Protein AF-A0A357EX73-F1 (afdb_monomer_lite)

Radius of gyration: 19.71 Å; chains: 1; bounding box: 52×48×52 Å

Secondary structure (DSSP, 8-state):
----EEEEEEEEESSSSEEEEEEPTTTSSS-TTS--TT-EEEEE-SSEEEEEEEEEEEEE-TTTTT-S---SPPP---S--TT-----EEEEEEEEEEEEETTS-EE-S--SSPPPTT-EEEEPPHHHHHHHH--TTS----TTHHHHHHHSGGGHHHHHHHHHHHHHTTS-HHHHHHHHHHHHHHHHHHHHTT---

Foldseek 3Di:
DDDWDFFWFWAAAPDLFKTKTWGDPVSCPPDVPPDQALFWKWQDDPFKIWIKHFHDKDWDQPVPVPPDPDPDDDDDDDDPDPPPPRDTTIMTIIGTQWMQGRVGDTDRDRDPDGDDGGTTITTDDLVRLQSNQDDDPAEGDRVCLVVLLVPSDVSSLVSLVSSLVSVCVPGDPVNVVVSVVVNVVSVVVVVVVPDDD

Sequence (197 aa):
MWRFMTIARIIASNSHIDYVARAEENGATSDAGDQTFGQFVAMVFPEEKIVGIIYDSRLINPEFAGFGPRLGPRPSLEPFSQNSKGEKGILLGIILLGTVFHGGTIEHSIPGRIIPAGQSVEKMTADDVAAFHSLPGGKAKMHYLSSLMLYAGGLGVPLVKAVIAQLDEHCAEEDRQMFKLLERSLEWKHTFSQVPL

Structure (mmCIF, N/CA/C/O backbone):
data_AF-A0A357EX73-F1
#
_entry.id   AF-A0A357EX73-F1
#
loop_
_atom_site.group_PDB
_atom_site.id
_atom_site.type_symbol
_atom_site.label_atom_id
_atom_site.label_alt_id
_atom_site.label_comp_id
_atom_site.label_asym_id
_atom_site.label_entity_id
_atom_site.label_seq_id
_atom_site.pdbx_PDB_ins_code
_atom_site.Cartn_x
_atom_site.Cartn_y
_atom_site.Cartn_z
_atom_site.occupancy
_atom_site.B_iso_or_equiv
_atom_site.auth_seq_id
_atom_site.auth_comp_id
_atom_site.auth_asym_id
_atom_site.auth_atom_id
_atom_site.pdbx_PDB_model_num
ATOM 1 N N . MET A 1 1 ? -16.211 -13.535 -0.671 1.00 45.62 1 MET A N 1
ATOM 2 C CA . MET A 1 1 ? -15.057 -14.014 -1.461 1.00 45.62 1 MET A CA 1
ATOM 3 C C . MET A 1 1 ? -14.533 -12.813 -2.230 1.00 45.62 1 MET A C 1
ATOM 5 O O . MET A 1 1 ? -15.252 -12.337 -3.098 1.00 45.62 1 MET A O 1
ATOM 9 N N . TRP A 1 2 ? -13.397 -12.238 -1.824 1.00 48.06 2 TRP A N 1
ATOM 10 C CA . TRP A 1 2 ? -12.846 -11.037 -2.471 1.00 48.06 2 TRP A CA 1
ATOM 11 C C . TRP A 1 2 ? -12.407 -11.383 -3.893 1.00 48.06 2 TRP A C 1
ATOM 13 O O . TRP A 1 2 ? -11.845 -12.455 -4.125 1.00 48.06 2 TRP A O 1
ATOM 23 N N . ARG A 1 3 ? -12.726 -10.513 -4.851 1.00 49.19 3 ARG A N 1
ATOM 24 C CA . ARG A 1 3 ? -12.395 -10.716 -6.259 1.00 49.19 3 ARG A CA 1
ATOM 25 C C . ARG A 1 3 ? -11.203 -9.829 -6.576 1.00 49.19 3 ARG A C 1
ATOM 27 O O . ARG A 1 3 ? -11.358 -8.646 -6.844 1.00 49.19 3 ARG A O 1
ATOM 34 N N . PHE A 1 4 ? -10.018 -10.408 -6.483 1.00 65.06 4 PHE A N 1
ATOM 35 C CA . PHE A 1 4 ? -8.781 -9.686 -6.711 1.00 65.06 4 PHE A CA 1
ATOM 36 C C . PHE A 1 4 ? -8.446 -9.618 -8.197 1.00 65.06 4 PHE A C 1
ATOM 38 O O . PHE A 1 4 ? -8.535 -10.617 -8.914 1.00 65.06 4 PHE A O 1
ATOM 45 N N . MET A 1 5 ? -8.043 -8.434 -8.651 1.00 83.12 5 MET A N 1
ATOM 46 C CA . MET A 1 5 ? -7.448 -8.240 -9.968 1.00 83.12 5 MET A CA 1
ATOM 47 C C . MET A 1 5 ? -5.949 -8.022 -9.779 1.00 83.12 5 MET A C 1
ATOM 49 O O . MET A 1 5 ? -5.540 -7.059 -9.128 1.00 83.12 5 MET A O 1
ATOM 53 N N . THR A 1 6 ? -5.127 -8.929 -10.310 1.00 89.50 6 THR A N 1
ATOM 54 C CA . THR A 1 6 ? -3.670 -8.757 -10.318 1.00 89.50 6 THR A CA 1
ATOM 55 C C . THR A 1 6 ? -3.305 -7.616 -11.259 1.00 89.50 6 THR A C 1
ATOM 57 O O . THR A 1 6 ? -3.698 -7.629 -12.424 1.00 89.50 6 THR A O 1
ATOM 60 N N . ILE A 1 7 ? -2.553 -6.642 -10.753 1.00 89.69 7 ILE A N 1
ATOM 61 C CA . ILE A 1 7 ? -2.151 -5.447 -11.510 1.00 89.69 7 ILE A CA 1
ATOM 62 C C . ILE A 1 7 ? -0.640 -5.356 -11.721 1.00 89.69 7 ILE A C 1
ATOM 64 O O . ILE A 1 7 ? -0.188 -4.619 -12.595 1.00 89.69 7 ILE A O 1
ATOM 68 N N . ALA A 1 8 ? 0.152 -6.078 -10.923 1.00 91.88 8 ALA A N 1
ATOM 69 C CA . ALA A 1 8 ? 1.606 -6.032 -10.985 1.00 91.88 8 ALA A CA 1
ATOM 70 C C . ALA A 1 8 ? 2.257 -7.273 -10.355 1.00 91.88 8 ALA A C 1
ATOM 72 O O . ALA A 1 8 ? 1.603 -8.067 -9.673 1.00 91.88 8 ALA A O 1
ATOM 73 N N . ARG A 1 9 ? 3.575 -7.403 -10.538 1.00 94.12 9 ARG A N 1
ATOM 74 C CA . ARG A 1 9 ? 4.421 -8.403 -9.867 1.00 94.12 9 ARG A CA 1
ATOM 75 C C . ARG A 1 9 ? 5.631 -7.765 -9.216 1.00 94.12 9 ARG A C 1
ATOM 77 O O . ARG A 1 9 ? 6.261 -6.897 -9.813 1.00 94.12 9 ARG A O 1
ATOM 84 N N . ILE A 1 10 ? 5.989 -8.230 -8.025 1.00 96.31 10 ILE A N 1
ATOM 85 C CA . ILE A 1 10 ? 7.194 -7.781 -7.319 1.00 96.31 10 ILE A CA 1
ATOM 86 C C . ILE A 1 10 ? 8.440 -8.190 -8.107 1.00 96.31 10 ILE A C 1
ATOM 88 O O . ILE A 1 10 ? 8.572 -9.346 -8.503 1.00 96.31 10 ILE A O 1
ATOM 92 N N . ILE A 1 11 ? 9.365 -7.254 -8.317 1.00 95.19 11 ILE A N 1
ATOM 93 C CA . ILE A 1 11 ? 10.631 -7.507 -9.022 1.00 95.19 11 ILE A CA 1
ATOM 94 C C . ILE A 1 11 ? 11.865 -7.179 -8.177 1.00 95.19 11 ILE A C 1
ATOM 96 O O . ILE A 1 11 ? 12.926 -7.745 -8.421 1.00 95.19 11 ILE A O 1
ATOM 100 N N . ALA A 1 12 ? 11.741 -6.276 -7.201 1.00 94.81 12 ALA A N 1
ATOM 101 C CA . ALA A 1 12 ? 12.837 -5.855 -6.333 1.00 94.81 12 ALA A CA 1
ATOM 102 C C . ALA A 1 12 ? 12.312 -5.181 -5.053 1.00 94.81 12 ALA A C 1
ATOM 104 O O . ALA A 1 12 ? 11.113 -4.945 -4.899 1.00 94.81 12 ALA A O 1
ATOM 105 N N . SER A 1 13 ? 13.229 -4.831 -4.153 1.00 95.25 13 SER A N 1
ATOM 106 C CA . SER A 1 13 ? 12.967 -4.032 -2.954 1.00 95.25 13 SER A CA 1
ATOM 107 C C . SER A 1 13 ? 14.091 -3.023 -2.730 1.00 95.25 13 SER A C 1
ATOM 109 O O . SER A 1 13 ? 15.261 -3.389 -2.837 1.00 95.25 13 SER A O 1
ATOM 111 N N . ASN A 1 14 ? 13.749 -1.787 -2.369 1.00 92.94 14 ASN A N 1
ATOM 112 C CA . ASN A 1 14 ? 14.717 -0.784 -1.912 1.00 92.94 14 ASN A CA 1
ATOM 113 C C . ASN A 1 14 ? 14.993 -0.925 -0.405 1.00 92.94 14 ASN A C 1
ATOM 115 O O . ASN A 1 14 ? 16.072 -0.576 0.068 1.00 92.94 14 ASN A O 1
ATOM 119 N N . SER A 1 15 ? 14.014 -1.424 0.359 1.00 93.56 15 SER A N 1
ATOM 120 C CA . SER A 1 15 ? 14.126 -1.708 1.793 1.00 93.56 15 SER A CA 1
ATOM 121 C C . SER A 1 15 ? 13.112 -2.776 2.224 1.00 93.56 15 SER A C 1
ATOM 123 O O . SER A 1 15 ? 12.343 -3.271 1.404 1.00 93.56 15 SER A O 1
ATOM 125 N N . HIS A 1 16 ? 13.060 -3.098 3.521 1.00 94.69 16 HIS A N 1
ATOM 126 C CA . HIS A 1 16 ? 12.096 -4.062 4.076 1.00 94.69 16 HIS A CA 1
ATOM 127 C C . HIS A 1 16 ? 10.624 -3.672 3.870 1.00 94.69 16 HIS A C 1
ATOM 129 O O . HIS A 1 16 ? 9.756 -4.536 3.929 1.00 94.69 16 HIS A O 1
ATOM 135 N N . ILE A 1 17 ? 10.335 -2.391 3.628 1.00 95.00 17 ILE A N 1
ATOM 136 C CA . ILE A 1 17 ? 8.965 -1.879 3.472 1.00 95.00 17 ILE A CA 1
ATOM 137 C C . ILE A 1 17 ? 8.723 -1.140 2.157 1.00 95.00 17 ILE A C 1
ATOM 139 O O . ILE A 1 17 ? 7.589 -0.760 1.903 1.00 95.00 17 ILE A O 1
ATOM 143 N N . ASP A 1 18 ? 9.762 -0.910 1.352 1.00 95.75 18 ASP A N 1
ATOM 144 C CA . ASP A 1 18 ? 9.678 -0.204 0.069 1.00 95.75 18 ASP A CA 1
ATOM 145 C C . ASP A 1 18 ? 10.044 -1.175 -1.052 1.00 95.75 18 ASP A C 1
ATOM 147 O O . ASP A 1 18 ? 11.205 -1.580 -1.193 1.00 95.75 18 ASP A O 1
ATOM 151 N N . TYR A 1 19 ? 9.030 -1.569 -1.816 1.00 97.06 19 TYR A N 1
ATOM 152 C CA . TYR A 1 19 ? 9.111 -2.575 -2.863 1.00 97.06 19 TYR A CA 1
ATOM 153 C C . TYR A 1 19 ? 8.898 -1.970 -4.240 1.00 97.06 19 TYR A C 1
ATOM 155 O O . TYR A 1 19 ? 8.176 -0.991 -4.420 1.00 97.06 19 TYR A O 1
ATOM 163 N N . VAL A 1 20 ? 9.501 -2.616 -5.233 1.00 95.75 20 VAL A N 1
ATOM 164 C CA . VAL A 1 20 ? 9.346 -2.273 -6.640 1.00 95.75 20 VAL A CA 1
ATOM 165 C C . VAL A 1 20 ? 8.595 -3.399 -7.332 1.00 95.75 20 VAL A C 1
ATOM 167 O O . VAL A 1 20 ? 9.038 -4.553 -7.338 1.00 95.75 20 VAL A O 1
ATOM 170 N N . ALA A 1 21 ? 7.470 -3.052 -7.946 1.00 94.19 21 ALA A N 1
ATOM 171 C CA . ALA A 1 21 ? 6.686 -3.957 -8.770 1.00 94.19 21 ALA A CA 1
ATOM 172 C C . ALA A 1 21 ? 6.695 -3.513 -10.234 1.00 94.19 21 ALA A C 1
ATOM 174 O O . ALA A 1 21 ? 6.810 -2.328 -10.534 1.00 94.19 21 ALA A O 1
ATOM 175 N N . ARG A 1 22 ? 6.547 -4.460 -11.156 1.00 91.38 22 ARG A N 1
ATOM 176 C CA . ARG A 1 22 ? 6.302 -4.193 -12.573 1.00 91.38 22 ARG A CA 1
ATOM 177 C C . ARG A 1 22 ? 4.813 -4.346 -12.851 1.00 91.38 22 ARG A C 1
ATOM 179 O O . ARG A 1 22 ? 4.259 -5.402 -12.547 1.00 91.38 22 ARG A O 1
ATOM 186 N N . ALA A 1 23 ? 4.186 -3.313 -13.405 1.00 88.75 23 ALA A N 1
ATOM 187 C CA . ALA A 1 23 ? 2.787 -3.369 -13.816 1.00 88.75 23 ALA A CA 1
ATOM 188 C C . ALA A 1 23 ? 2.583 -4.382 -14.957 1.00 88.75 23 ALA A C 1
ATOM 190 O O . ALA A 1 23 ? 3.445 -4.522 -15.827 1.00 88.75 23 ALA A O 1
ATOM 191 N N . GLU A 1 24 ? 1.446 -5.072 -14.948 1.00 83.38 24 GLU A N 1
ATOM 192 C CA . GLU A 1 24 ? 1.033 -5.991 -16.014 1.00 83.38 24 GLU A CA 1
ATOM 193 C C . GLU A 1 24 ? 0.559 -5.198 -17.249 1.00 83.38 24 GLU A C 1
ATOM 195 O O . GLU A 1 24 ? -0.151 -4.198 -17.122 1.00 83.38 24 GLU A O 1
ATOM 200 N N . GLU A 1 25 ? 0.906 -5.647 -18.461 1.00 67.19 25 GLU A N 1
ATOM 201 C CA . GLU A 1 25 ? 0.604 -4.920 -19.712 1.00 67.19 25 GLU A CA 1
ATOM 202 C C . GLU A 1 25 ? -0.904 -4.745 -19.961 1.00 67.19 25 GLU A C 1
ATOM 204 O O . GLU A 1 25 ? -1.352 -3.703 -20.438 1.00 67.19 25 GLU A O 1
ATOM 209 N N . ASN A 1 26 ? -1.705 -5.736 -19.561 1.00 56.03 26 ASN A N 1
ATOM 210 C CA . ASN A 1 26 ? -3.169 -5.687 -19.634 1.00 56.03 26 ASN A CA 1
ATOM 211 C C . ASN A 1 26 ? -3.815 -4.952 -18.445 1.00 56.03 26 ASN A C 1
ATOM 213 O O . ASN A 1 26 ? -5.004 -4.650 -18.484 1.00 56.03 26 ASN A O 1
ATOM 217 N N . GLY A 1 27 ? -3.049 -4.652 -17.392 1.00 48.34 27 GLY A N 1
ATOM 218 C CA . GLY A 1 27 ? -3.488 -3.781 -16.297 1.00 48.34 27 GLY A CA 1
ATOM 219 C C . GLY A 1 27 ? -3.412 -2.297 -16.665 1.00 48.34 27 GLY A C 1
ATOM 220 O O . GLY A 1 27 ? -4.111 -1.486 -16.072 1.00 48.34 27 GLY A O 1
ATOM 221 N N . ALA A 1 28 ? -2.605 -1.947 -17.673 1.00 42.44 28 ALA A N 1
ATOM 222 C CA . ALA A 1 28 ? -2.447 -0.582 -18.173 1.00 42.44 28 ALA A CA 1
ATOM 223 C C . ALA A 1 28 ? -3.498 -0.173 -19.228 1.00 42.44 28 ALA A C 1
ATOM 225 O O . ALA A 1 28 ? -3.553 0.995 -19.610 1.00 42.44 28 ALA A O 1
ATOM 226 N N . THR A 1 29 ? -4.304 -1.119 -19.731 1.00 40.19 29 THR A N 1
ATOM 227 C CA . THR A 1 29 ? -5.254 -0.908 -20.843 1.00 40.19 29 THR A CA 1
ATOM 228 C C . THR A 1 29 ? -6.725 -0.843 -20.426 1.00 40.19 29 THR A C 1
ATOM 230 O O . THR A 1 29 ? -7.562 -0.497 -21.257 1.00 40.19 29 THR A O 1
ATOM 233 N N . SER A 1 30 ? -7.057 -1.095 -19.157 1.00 44.34 30 SER A N 1
ATOM 234 C CA . SER A 1 30 ? -8.384 -0.785 -18.611 1.00 44.34 30 SER A CA 1
ATOM 235 C C . SER A 1 30 ? -8.361 0.637 -18.053 1.00 44.34 30 SER A C 1
ATOM 237 O O . SER A 1 30 ? -8.122 0.818 -16.868 1.00 44.34 30 SER A O 1
ATOM 239 N N . ASP A 1 31 ? -8.542 1.618 -18.939 1.00 39.53 31 ASP A N 1
ATOM 240 C CA . ASP A 1 31 ? -8.542 3.062 -18.680 1.00 39.53 31 ASP A CA 1
ATOM 241 C C . ASP A 1 31 ? -7.302 3.595 -17.941 1.00 39.53 31 ASP A C 1
ATOM 243 O O . ASP A 1 31 ? -7.133 3.467 -16.732 1.00 39.53 31 ASP A O 1
ATOM 247 N N . ALA A 1 32 ? -6.468 4.346 -18.665 1.00 40.38 32 ALA A N 1
ATOM 248 C CA . ALA A 1 32 ? -5.348 5.137 -18.140 1.00 40.38 32 ALA A CA 1
ATOM 249 C C . ALA A 1 32 ? -5.753 6.236 -17.112 1.00 40.38 32 ALA A C 1
ATOM 251 O O . ALA A 1 32 ? -4.986 7.167 -16.870 1.00 40.38 32 ALA A O 1
ATOM 252 N N . GLY A 1 33 ? -6.956 6.148 -16.531 1.00 42.56 33 GLY A N 1
ATOM 253 C CA . GLY A 1 33 ? -7.509 7.004 -15.484 1.00 42.56 33 GLY A CA 1
ATOM 254 C C . GLY A 1 33 ? -7.682 6.331 -14.115 1.00 42.56 33 GLY A C 1
ATOM 255 O O . GLY A 1 33 ? -7.954 7.040 -13.148 1.00 42.56 33 GLY A O 1
ATOM 256 N N . ASP A 1 34 ? -7.476 5.018 -13.978 1.00 48.75 34 ASP A N 1
ATOM 257 C CA . ASP A 1 34 ? -7.673 4.317 -12.701 1.00 48.75 34 ASP A CA 1
ATOM 258 C C . ASP A 1 34 ? -6.423 4.417 -11.800 1.00 48.75 34 ASP A C 1
ATOM 260 O O . ASP A 1 34 ? -5.634 3.485 -11.668 1.00 48.75 34 ASP A O 1
ATOM 264 N N . GLN A 1 35 ? -6.234 5.622 -11.245 1.00 54.59 35 GLN A N 1
ATOM 265 C CA . GLN A 1 35 ? -5.364 6.020 -10.124 1.00 54.59 35 GLN A CA 1
ATOM 266 C C . GLN A 1 35 ? -4.325 4.976 -9.676 1.00 54.59 35 GLN A C 1
ATOM 268 O O . GLN A 1 35 ? -4.617 4.117 -8.853 1.00 54.59 35 GLN A O 1
ATOM 273 N N . THR A 1 36 ? -3.072 5.087 -10.136 1.00 73.19 36 THR A N 1
ATOM 274 C CA . THR A 1 36 ? -1.968 4.311 -9.543 1.00 73.19 36 THR A CA 1
ATOM 275 C C . THR A 1 36 ? -1.484 4.934 -8.237 1.00 73.19 36 THR A C 1
ATOM 277 O O . THR A 1 36 ? -1.206 4.217 -7.286 1.00 73.19 36 THR A O 1
ATOM 280 N N . PHE A 1 37 ? -1.400 6.263 -8.145 1.00 89.44 37 PHE A N 1
ATOM 281 C CA . PHE A 1 37 ? -0.936 6.938 -6.932 1.00 89.44 37 PHE A CA 1
ATOM 282 C C . PHE A 1 37 ? -1.986 6.874 -5.818 1.00 89.44 37 PHE A C 1
ATOM 284 O O . PHE A 1 37 ? -3.129 7.280 -6.011 1.00 89.44 37 PHE A O 1
ATOM 291 N N . GLY A 1 38 ? -1.588 6.393 -4.641 1.00 92.62 38 GLY A N 1
ATOM 292 C CA . GLY A 1 38 ? -2.482 6.209 -3.501 1.00 92.62 38 GLY A CA 1
ATOM 293 C C . GLY A 1 38 ? -3.330 4.937 -3.567 1.00 92.62 38 GLY A C 1
ATOM 294 O O . GLY A 1 38 ? -4.115 4.698 -2.654 1.00 92.62 38 GLY A O 1
ATOM 295 N N . GLN A 1 39 ? -3.178 4.101 -4.596 1.00 93.38 39 GLN A N 1
ATOM 296 C CA . GLN A 1 39 ? -3.926 2.852 -4.708 1.00 93.38 39 GLN A CA 1
ATOM 297 C C . GLN A 1 39 ? -3.447 1.836 -3.672 1.00 93.38 39 GLN A C 1
ATOM 299 O O . GLN A 1 39 ? -2.276 1.441 -3.659 1.00 93.38 39 GLN A O 1
ATOM 304 N N . PHE A 1 40 ? -4.376 1.368 -2.839 1.00 94.38 40 PHE A N 1
ATOM 305 C CA . PHE A 1 40 ? -4.142 0.252 -1.930 1.00 94.38 40 PHE A CA 1
ATOM 306 C C . PHE A 1 40 ? -4.054 -1.064 -2.699 1.00 94.38 40 PHE A C 1
ATOM 308 O O . PHE A 1 40 ? -4.841 -1.335 -3.616 1.00 94.38 40 PHE A O 1
ATOM 315 N N . VAL A 1 41 ? -3.097 -1.889 -2.298 1.00 95.56 41 VAL A N 1
ATOM 316 C CA . VAL A 1 41 ? -2.809 -3.182 -2.905 1.00 95.56 41 VAL A CA 1
ATOM 317 C C . VAL A 1 41 ? -2.577 -4.245 -1.843 1.00 95.56 41 VAL A C 1
ATOM 319 O O . VAL A 1 41 ? -2.163 -3.947 -0.723 1.00 95.56 41 VAL A O 1
ATOM 322 N N . ALA A 1 42 ? -2.804 -5.500 -2.212 1.00 96.88 42 ALA A N 1
ATOM 323 C CA . ALA A 1 42 ? -2.563 -6.651 -1.362 1.00 96.88 42 ALA A CA 1
ATOM 324 C C . ALA A 1 42 ? -1.594 -7.638 -2.021 1.00 96.88 42 ALA A C 1
ATOM 326 O O . ALA A 1 42 ? -1.615 -7.859 -3.232 1.00 96.88 42 ALA A O 1
ATOM 327 N N . MET A 1 43 ? -0.765 -8.265 -1.192 1.00 97.12 43 MET A N 1
ATOM 328 C CA . MET A 1 43 ? 0.009 -9.457 -1.528 1.00 97.12 43 MET A CA 1
ATOM 329 C C . MET A 1 43 ? -0.513 -10.599 -0.660 1.00 97.12 43 MET A C 1
ATOM 331 O O . MET A 1 43 ? -0.390 -10.562 0.567 1.00 97.12 43 MET A O 1
ATOM 335 N N . VAL A 1 44 ? -1.153 -11.581 -1.294 1.00 95.69 44 VAL A N 1
ATOM 336 C CA . VAL A 1 44 ? -1.856 -12.665 -0.599 1.00 95.69 44 VAL A CA 1
ATOM 337 C C . VAL A 1 44 ? -0.923 -13.850 -0.350 1.00 95.69 44 VAL A C 1
ATOM 339 O O . VAL A 1 44 ? -0.270 -14.347 -1.268 1.00 95.69 44 VAL A O 1
ATOM 342 N N . PHE A 1 45 ? -0.913 -14.320 0.896 1.00 95.19 45 PHE A N 1
ATOM 343 C CA . PHE A 1 45 ? -0.259 -15.542 1.360 1.00 95.19 45 PHE A CA 1
ATOM 344 C C . PHE A 1 45 ? -1.301 -16.465 2.026 1.00 95.19 45 PHE A C 1
ATOM 346 O O . PHE A 1 45 ? -2.422 -16.024 2.289 1.00 95.19 45 PHE A O 1
ATOM 353 N N . PRO A 1 46 ? -0.974 -17.745 2.306 1.00 93.38 46 PRO A N 1
ATOM 354 C CA . PRO A 1 46 ? -1.936 -18.684 2.894 1.00 93.38 46 PRO A CA 1
ATOM 355 C C . PRO A 1 46 ? -2.549 -18.214 4.225 1.00 93.38 46 PRO A C 1
ATOM 357 O O . PRO A 1 46 ? -3.761 -18.295 4.404 1.00 93.38 46 PRO A O 1
ATOM 360 N N . GLU A 1 47 ? -1.722 -17.665 5.119 1.00 93.12 47 GLU A N 1
ATOM 361 C CA . GLU A 1 47 ? -2.118 -17.307 6.493 1.00 93.12 47 GLU A CA 1
ATOM 362 C C . GLU A 1 47 ? -2.256 -15.799 6.725 1.00 93.12 47 GLU A C 1
ATOM 364 O O . GLU A 1 47 ? -2.633 -15.355 7.808 1.00 93.12 47 GLU A O 1
ATOM 369 N N . GLU A 1 48 ? -1.920 -14.979 5.733 1.00 94.88 48 GLU A N 1
ATOM 370 C CA . GLU A 1 48 ? -1.914 -13.530 5.891 1.00 94.88 48 GLU A CA 1
ATOM 371 C C . GLU A 1 48 ? -1.978 -12.811 4.547 1.00 94.88 48 GLU A C 1
ATOM 373 O O . GLU A 1 48 ? -1.653 -13.356 3.492 1.00 94.88 48 GLU A O 1
ATOM 378 N N . LYS A 1 49 ? -2.379 -11.548 4.588 1.00 95.69 49 LYS A N 1
ATOM 379 C CA . LYS A 1 49 ? -2.308 -10.627 3.460 1.00 95.69 49 LYS A CA 1
ATOM 380 C C . LYS A 1 49 ? -1.493 -9.431 3.886 1.00 95.69 49 LYS A C 1
ATOM 382 O O . LYS A 1 49 ? -1.770 -8.834 4.923 1.00 95.69 49 LYS A O 1
ATOM 387 N N . ILE A 1 50 ? -0.514 -9.076 3.074 1.00 97.50 50 ILE A N 1
ATOM 388 C CA . ILE A 1 50 ? 0.297 -7.892 3.311 1.00 97.50 50 ILE A CA 1
ATOM 389 C C . ILE A 1 50 ? -0.314 -6.755 2.509 1.00 97.50 50 ILE A C 1
ATOM 391 O O . ILE A 1 50 ? -0.484 -6.876 1.295 1.00 97.50 50 ILE A O 1
ATOM 395 N N . VAL A 1 51 ? -0.669 -5.674 3.193 1.00 97.06 51 VAL A N 1
ATOM 396 C CA . VAL A 1 51 ? -1.275 -4.488 2.590 1.00 97.06 51 VAL A CA 1
ATOM 397 C C . VAL A 1 51 ? -0.181 -3.478 2.288 1.00 97.06 51 VAL A C 1
ATOM 399 O O . VAL A 1 51 ? 0.688 -3.218 3.120 1.00 97.06 51 VAL A O 1
ATOM 402 N N . GLY A 1 52 ? -0.228 -2.905 1.092 1.00 96.69 52 GLY A N 1
ATOM 403 C CA . GLY A 1 52 ? 0.655 -1.837 0.651 1.00 96.69 52 GLY A CA 1
ATOM 404 C C . GLY A 1 52 ? -0.112 -0.716 -0.038 1.00 96.69 52 GLY A C 1
ATOM 405 O O . GLY A 1 52 ? -1.301 -0.842 -0.328 1.00 96.69 52 GLY A O 1
ATOM 406 N N . ILE A 1 53 ? 0.588 0.374 -0.326 1.00 96.25 53 ILE A N 1
ATOM 407 C CA . ILE A 1 53 ? 0.081 1.483 -1.132 1.00 96.25 53 ILE A CA 1
ATOM 408 C C . ILE A 1 53 ? 1.093 1.852 -2.204 1.00 96.25 53 ILE A C 1
ATOM 410 O O . ILE A 1 53 ? 2.297 1.921 -1.939 1.00 96.25 53 ILE A O 1
ATOM 414 N N . ILE A 1 54 ? 0.609 2.095 -3.416 1.00 95.56 54 ILE A N 1
ATOM 415 C CA . ILE A 1 54 ? 1.447 2.589 -4.502 1.00 95.56 54 ILE A CA 1
ATOM 416 C C . ILE A 1 54 ? 1.705 4.082 -4.267 1.00 95.56 54 ILE A C 1
ATOM 418 O O . ILE A 1 54 ? 0.774 4.886 -4.243 1.00 95.56 54 ILE A O 1
ATOM 422 N N . TYR A 1 55 ? 2.972 4.457 -4.090 1.00 95.06 55 TYR A N 1
ATOM 423 C CA . TYR A 1 55 ? 3.381 5.845 -3.846 1.00 95.06 55 TYR A CA 1
ATOM 424 C C . TYR A 1 55 ? 4.114 6.484 -5.023 1.00 95.06 55 TYR A C 1
ATOM 426 O O . TYR A 1 55 ? 4.302 7.693 -5.028 1.00 95.06 55 TYR A O 1
ATOM 434 N N . ASP A 1 56 ? 4.561 5.705 -6.005 1.00 91.88 56 ASP A N 1
ATOM 435 C CA . ASP A 1 56 ? 5.276 6.226 -7.170 1.00 91.88 56 ASP A CA 1
ATOM 436 C C . ASP A 1 56 ? 5.018 5.335 -8.390 1.00 91.88 56 ASP A C 1
ATOM 438 O O . ASP A 1 56 ? 4.724 4.143 -8.270 1.00 91.88 56 ASP A O 1
ATOM 442 N N . SER A 1 57 ? 5.110 5.912 -9.581 1.00 90.00 57 SER A N 1
ATOM 443 C CA . SER A 1 57 ? 4.958 5.226 -10.862 1.00 90.00 57 SER A CA 1
ATOM 444 C C . SER A 1 57 ? 5.981 5.781 -11.848 1.00 90.00 57 SER A C 1
ATOM 446 O O . SER A 1 57 ? 5.947 6.955 -12.206 1.00 90.00 57 SER A O 1
ATOM 448 N N . ARG A 1 58 ? 6.900 4.932 -12.311 1.00 87.19 58 ARG A N 1
ATOM 449 C CA . ARG A 1 58 ? 8.010 5.313 -13.191 1.00 87.19 58 ARG A CA 1
ATOM 450 C C . ARG A 1 58 ? 7.920 4.563 -14.505 1.00 87.19 58 ARG A C 1
ATOM 452 O O . ARG A 1 58 ? 7.961 3.335 -14.531 1.00 87.19 58 ARG A O 1
ATOM 459 N N . LEU A 1 59 ? 7.855 5.300 -15.607 1.00 84.31 59 LEU A N 1
ATOM 460 C CA . LEU A 1 59 ? 7.977 4.719 -16.936 1.00 84.31 59 LEU A CA 1
ATOM 461 C C . LEU A 1 59 ? 9.450 4.415 -17.218 1.00 84.31 59 LEU A C 1
ATOM 463 O O . LEU A 1 59 ? 10.275 5.325 -17.306 1.00 84.31 59 LEU A O 1
ATOM 467 N N . ILE A 1 60 ? 9.774 3.140 -17.401 1.00 78.81 60 ILE A N 1
ATOM 468 C CA . ILE A 1 60 ? 11.100 2.709 -17.829 1.00 78.81 60 ILE A CA 1
ATOM 469 C C . ILE A 1 60 ? 11.053 2.376 -19.311 1.00 78.81 60 ILE A C 1
ATOM 471 O O . ILE A 1 60 ? 10.300 1.513 -19.765 1.00 78.81 60 ILE A O 1
ATOM 475 N N . ASN A 1 61 ? 11.897 3.072 -20.067 1.00 75.94 61 ASN A N 1
ATOM 476 C CA . ASN A 1 61 ? 12.136 2.804 -21.471 1.00 75.94 61 ASN A CA 1
ATOM 477 C C . ASN A 1 61 ? 13.632 2.505 -21.659 1.00 75.94 61 ASN A C 1
ATOM 479 O O . ASN A 1 61 ? 14.433 3.446 -21.702 1.00 75.94 61 ASN A O 1
ATOM 483 N N . PRO A 1 62 ? 14.029 1.220 -21.737 1.00 68.38 62 PRO A N 1
ATOM 484 C CA . PRO A 1 62 ? 15.440 0.841 -21.796 1.00 68.38 62 PRO A CA 1
ATOM 485 C C . PRO A 1 62 ? 16.152 1.421 -23.026 1.00 68.38 62 PRO A C 1
ATOM 487 O O . PRO A 1 62 ? 17.335 1.741 -22.945 1.00 68.38 62 PRO A O 1
ATOM 490 N N . GLU A 1 63 ? 15.418 1.680 -24.113 1.00 67.44 63 GLU A N 1
ATOM 491 C CA . GLU A 1 63 ? 15.947 2.319 -25.324 1.00 67.44 63 GLU A CA 1
ATOM 492 C C . GLU A 1 63 ? 16.450 3.749 -25.073 1.00 67.44 63 GLU A C 1
ATOM 494 O O . GLU A 1 63 ? 17.335 4.220 -25.782 1.00 67.44 63 GLU A O 1
ATOM 499 N N . PHE A 1 64 ? 15.922 4.445 -24.057 1.00 58.72 64 PHE A N 1
ATOM 500 C CA . PHE A 1 64 ? 16.299 5.825 -23.729 1.00 58.72 64 PHE A CA 1
ATOM 501 C C . PHE A 1 64 ? 17.199 5.954 -22.495 1.00 58.72 64 PHE A C 1
ATOM 503 O O . PHE A 1 64 ? 17.805 7.006 -22.297 1.00 58.72 64 PHE A O 1
ATOM 510 N N . ALA A 1 65 ? 17.376 4.886 -21.712 1.00 57.75 65 ALA A N 1
ATOM 511 C CA . ALA A 1 65 ? 18.242 4.878 -20.528 1.00 57.75 65 ALA A CA 1
ATOM 512 C C . ALA A 1 65 ? 19.748 5.028 -20.858 1.00 57.75 65 ALA A C 1
ATOM 514 O O . ALA A 1 65 ? 20.575 5.176 -19.962 1.00 57.75 65 ALA A O 1
ATOM 515 N N . GLY A 1 66 ? 20.121 4.991 -22.145 1.00 54.88 66 GLY A N 1
ATOM 516 C CA . GLY A 1 66 ? 21.507 4.993 -22.618 1.00 54.88 66 GLY A CA 1
ATOM 517 C C . GLY A 1 66 ? 22.019 6.276 -23.290 1.00 54.88 66 GLY A C 1
ATOM 518 O O . GLY A 1 66 ? 23.201 6.285 -23.655 1.00 54.88 66 GLY A O 1
ATOM 519 N N . PHE A 1 67 ? 21.206 7.327 -23.465 1.00 50.56 67 PHE A N 1
ATOM 520 C CA . PHE A 1 67 ? 21.600 8.576 -24.146 1.00 50.56 67 PHE A CA 1
ATOM 521 C C . PHE A 1 67 ? 22.242 9.605 -23.194 1.00 50.56 67 PHE A C 1
ATOM 523 O O . PHE A 1 67 ? 21.759 10.721 -23.038 1.00 50.56 67 PHE A O 1
ATOM 530 N N . GLY A 1 68 ? 23.355 9.237 -22.559 1.00 57.06 68 GLY A N 1
ATOM 531 C CA . GLY A 1 68 ? 24.341 10.225 -22.097 1.00 57.06 68 GLY A CA 1
ATOM 532 C C . GLY A 1 68 ? 25.268 10.633 -23.254 1.00 57.06 68 GLY A C 1
ATOM 533 O O . GLY A 1 68 ? 25.328 9.907 -24.251 1.00 57.06 68 GLY A O 1
ATOM 534 N N . PRO A 1 69 ? 26.014 11.751 -23.166 1.00 49.91 69 PRO A N 1
ATOM 535 C CA . PRO A 1 69 ? 27.024 12.087 -24.168 1.00 49.91 69 PRO A CA 1
ATOM 536 C C . PRO A 1 69 ? 28.088 10.980 -24.203 1.00 49.91 69 PRO A C 1
ATOM 538 O O . PRO A 1 69 ? 28.872 10.821 -23.271 1.00 49.91 69 PRO A O 1
ATOM 541 N N . ARG A 1 70 ? 28.088 10.164 -25.263 1.00 57.59 70 ARG A N 1
ATOM 542 C CA . ARG A 1 70 ? 29.068 9.086 -25.458 1.00 57.59 70 ARG A CA 1
ATOM 543 C C . ARG A 1 70 ? 30.160 9.569 -26.406 1.00 57.59 70 ARG A C 1
ATOM 545 O O . ARG A 1 70 ? 29.884 9.894 -27.554 1.00 57.59 70 ARG A O 1
ATOM 552 N N . LEU A 1 71 ? 31.403 9.574 -25.930 1.00 49.22 71 LEU A N 1
ATOM 553 C CA . LEU A 1 71 ? 32.603 9.935 -26.698 1.00 49.22 71 LEU A CA 1
ATOM 554 C C . LEU A 1 71 ? 33.173 8.738 -27.491 1.00 49.22 71 LEU A C 1
ATOM 556 O O . LEU A 1 71 ? 34.379 8.512 -27.489 1.00 49.22 71 LEU A O 1
ATOM 560 N N . GLY A 1 72 ? 32.329 7.931 -28.144 1.00 53.19 72 GLY A N 1
ATOM 561 C CA . GLY A 1 72 ? 32.817 6.780 -28.911 1.00 53.19 72 GLY A CA 1
ATOM 562 C C . GLY A 1 72 ? 31.770 6.121 -29.818 1.00 53.19 72 GLY A C 1
ATOM 563 O O . GLY A 1 72 ? 30.573 6.208 -29.530 1.00 53.19 72 GLY A O 1
ATOM 564 N N . PRO A 1 73 ? 32.200 5.472 -30.918 1.00 53.97 73 PRO A N 1
ATOM 565 C CA . PRO A 1 73 ? 31.302 4.815 -31.865 1.00 53.97 73 PRO A CA 1
ATOM 566 C C . PRO A 1 73 ? 30.620 3.582 -31.244 1.00 53.97 73 PRO A C 1
ATOM 568 O O . PRO A 1 73 ? 31.205 2.878 -30.421 1.00 53.97 73 PRO A O 1
ATOM 571 N N . ARG A 1 74 ? 29.364 3.320 -31.642 1.00 51.22 74 ARG A N 1
ATOM 572 C CA . ARG A 1 74 ? 28.591 2.138 -31.215 1.00 51.22 74 ARG A CA 1
ATOM 573 C C . ARG A 1 74 ? 29.306 0.854 -31.666 1.00 51.22 74 ARG A C 1
ATOM 575 O O . ARG A 1 74 ? 29.535 0.722 -32.868 1.00 51.22 74 ARG A O 1
ATOM 582 N N . PRO A 1 75 ? 29.579 -0.122 -30.783 1.00 49.31 75 PRO A N 1
ATOM 583 C CA . PRO A 1 75 ? 29.852 -1.471 -31.250 1.00 49.31 75 PRO A CA 1
ATOM 584 C C . PRO A 1 75 ? 28.566 -2.039 -31.863 1.00 49.31 75 PRO A C 1
ATOM 586 O O . PRO A 1 75 ? 27.486 -1.953 -31.275 1.00 49.31 75 PRO A O 1
ATOM 589 N N . SER A 1 76 ? 28.681 -2.583 -33.070 1.00 48.75 76 SER A N 1
ATOM 590 C CA . SER A 1 76 ? 27.647 -3.376 -33.727 1.00 48.75 76 SER A CA 1
ATOM 591 C C . SER A 1 76 ? 27.395 -4.638 -32.902 1.00 48.75 76 SER A C 1
ATOM 593 O O . SER A 1 76 ? 28.202 -5.565 -32.908 1.00 48.75 76 SER A O 1
ATOM 595 N N . LEU A 1 77 ? 26.300 -4.642 -32.145 1.00 50.00 77 LEU A N 1
ATOM 596 C CA . LEU A 1 77 ? 25.809 -5.814 -31.430 1.00 50.00 77 LEU A CA 1
ATOM 597 C C . LEU A 1 77 ? 24.911 -6.623 -32.378 1.00 50.00 77 LEU A C 1
ATOM 599 O O . LEU A 1 77 ? 23.752 -6.276 -32.577 1.00 50.00 77 LEU A O 1
ATOM 603 N N . GLU A 1 78 ? 25.445 -7.704 -32.939 1.00 48.59 78 GLU A N 1
ATOM 604 C CA . GLU A 1 78 ? 24.675 -8.837 -33.477 1.00 48.59 78 GLU A CA 1
ATOM 605 C C . GLU A 1 78 ? 25.024 -10.105 -32.664 1.00 48.59 78 GLU A C 1
ATOM 607 O O . GLU A 1 78 ? 26.090 -10.163 -32.049 1.00 48.59 78 GLU A O 1
ATOM 612 N N . PRO A 1 79 ? 24.211 -11.175 -32.677 1.00 47.66 79 PRO A N 1
ATOM 613 C CA . PRO A 1 79 ? 22.852 -11.277 -32.172 1.00 47.66 79 PRO A CA 1
ATOM 614 C C . PRO A 1 79 ? 22.830 -12.341 -31.054 1.00 47.66 79 PRO A C 1
ATOM 616 O O . PRO A 1 79 ? 22.549 -13.513 -31.291 1.00 47.66 79 PRO A O 1
ATOM 619 N N . PHE A 1 80 ? 23.138 -11.950 -29.817 1.00 43.19 80 PHE A N 1
ATOM 620 C CA . PHE A 1 80 ? 23.025 -12.824 -28.642 1.00 43.19 80 PHE A CA 1
ATOM 621 C C . PHE A 1 80 ? 22.116 -12.189 -27.586 1.00 43.19 80 PHE A C 1
ATOM 623 O O . PHE A 1 80 ? 22.568 -11.694 -26.559 1.00 43.19 80 PHE A O 1
ATOM 630 N N . SER A 1 81 ? 20.808 -12.204 -27.840 1.00 44.16 81 SER A N 1
ATOM 631 C CA . SER A 1 81 ? 19.784 -12.012 -26.804 1.00 44.16 81 SER A CA 1
ATOM 632 C C . SER A 1 81 ? 18.479 -12.698 -27.213 1.00 44.16 81 SER A C 1
ATOM 634 O O . SER A 1 81 ? 17.454 -12.069 -27.465 1.00 44.16 81 SER A O 1
ATOM 636 N N . GLN A 1 82 ? 18.506 -14.029 -27.295 1.00 43.69 82 GLN A N 1
ATOM 637 C CA . GLN A 1 82 ? 17.281 -14.827 -27.381 1.00 43.69 82 GLN A CA 1
ATOM 638 C C . GLN A 1 82 ? 16.489 -14.623 -26.069 1.00 43.69 82 GLN A C 1
ATOM 640 O O . GLN A 1 82 ? 16.750 -15.299 -25.079 1.00 43.69 82 GLN A O 1
ATOM 645 N N . ASN A 1 83 ? 15.567 -13.649 -26.092 1.00 39.97 83 ASN A N 1
ATOM 646 C CA . ASN A 1 83 ? 14.518 -13.287 -25.115 1.00 39.97 83 ASN A CA 1
ATOM 647 C C . ASN A 1 83 ? 14.687 -12.048 -24.217 1.00 39.97 83 ASN A C 1
ATOM 649 O O . ASN A 1 83 ? 13.814 -11.801 -23.391 1.00 39.97 83 ASN A O 1
ATOM 653 N N . SER A 1 84 ? 15.671 -11.177 -24.439 1.00 48.44 84 SER A N 1
ATOM 654 C CA . SER A 1 84 ? 15.688 -9.858 -23.776 1.00 48.44 84 SER A CA 1
ATOM 655 C C . SER A 1 84 ? 15.208 -8.769 -24.731 1.00 48.44 84 SER A C 1
ATOM 657 O O . SER A 1 84 ? 15.975 -7.883 -25.105 1.00 48.44 84 SER A O 1
ATOM 659 N N . LYS A 1 85 ? 13.943 -8.825 -25.173 1.00 46.78 85 LYS A N 1
ATOM 660 C CA . LYS A 1 85 ? 13.319 -7.622 -25.743 1.00 46.78 85 LYS A CA 1
ATOM 661 C C . LYS A 1 85 ? 13.256 -6.601 -24.609 1.00 46.78 85 LYS A C 1
ATOM 663 O O . LYS A 1 85 ? 12.667 -6.890 -23.574 1.00 46.78 85 LYS A O 1
ATOM 668 N N . GLY A 1 86 ? 13.919 -5.458 -24.783 1.00 50.31 86 GLY A N 1
ATOM 669 C CA . GLY A 1 86 ? 13.879 -4.317 -23.869 1.00 50.31 86 GLY A CA 1
ATOM 670 C C . GLY A 1 86 ? 12.463 -3.758 -23.783 1.00 50.31 86 GLY A C 1
ATOM 671 O O . GLY A 1 86 ? 12.123 -2.767 -24.422 1.00 50.31 86 GLY A O 1
ATOM 672 N N . GLU A 1 87 ? 11.612 -4.452 -23.046 1.00 57.41 87 GLU A N 1
ATOM 673 C CA . GLU A 1 87 ? 10.194 -4.172 -22.969 1.00 57.41 87 GLU A CA 1
ATOM 674 C C . GLU A 1 87 ? 9.992 -2.947 -22.081 1.00 57.41 87 GLU A C 1
ATOM 676 O O . GLU A 1 87 ? 10.399 -2.910 -20.915 1.00 57.41 87 GLU A O 1
ATOM 681 N N . LYS A 1 88 ? 9.415 -1.898 -22.671 1.00 68.06 88 LYS A N 1
ATOM 682 C CA . LYS A 1 88 ? 9.008 -0.701 -21.936 1.00 68.06 88 LYS A CA 1
ATOM 683 C C . LYS A 1 88 ? 8.005 -1.129 -20.867 1.00 68.06 88 LYS A C 1
ATOM 685 O O . LYS A 1 88 ? 7.158 -1.976 -21.122 1.00 68.06 88 LYS A O 1
ATOM 690 N N . GLY A 1 89 ? 8.092 -0.560 -19.673 1.00 78.69 89 GLY A N 1
ATOM 691 C CA . GLY A 1 89 ? 7.219 -0.965 -18.576 1.00 78.69 89 GLY A CA 1
ATOM 692 C C . GLY A 1 89 ? 7.040 0.126 -17.540 1.00 78.69 89 GLY A C 1
ATOM 693 O O . GLY A 1 89 ? 7.881 1.014 -17.403 1.00 78.69 89 GLY A O 1
ATOM 694 N N . ILE A 1 90 ? 5.935 0.048 -16.805 1.00 86.69 90 ILE A N 1
ATOM 695 C CA . ILE A 1 90 ? 5.686 0.905 -15.649 1.00 86.69 90 ILE A CA 1
ATOM 696 C C . ILE A 1 90 ? 6.187 0.159 -14.412 1.00 86.69 90 ILE A C 1
ATOM 698 O O . ILE A 1 90 ? 5.758 -0.963 -14.133 1.00 86.69 90 ILE A O 1
ATOM 702 N N . LEU A 1 91 ? 7.116 0.780 -13.690 1.00 90.88 91 LEU A N 1
ATOM 703 C CA . LEU A 1 91 ? 7.521 0.352 -12.359 1.00 90.88 91 LEU A CA 1
ATOM 704 C C . LEU A 1 91 ? 6.707 1.105 -11.316 1.00 90.88 91 LEU A C 1
ATOM 706 O O . LEU A 1 91 ? 6.566 2.322 -11.398 1.00 90.88 91 LEU A O 1
ATOM 710 N N . LEU A 1 92 ? 6.206 0.384 -10.327 1.00 93.31 92 LEU A N 1
ATOM 711 C CA . LEU A 1 92 ? 5.437 0.915 -9.214 1.00 93.31 92 LEU A CA 1
ATOM 712 C C . LEU A 1 92 ? 6.293 0.851 -7.953 1.00 93.31 92 LEU A C 1
ATOM 714 O O . LEU A 1 92 ? 6.855 -0.203 -7.647 1.00 93.31 92 LEU A O 1
ATOM 718 N N . GLY A 1 93 ? 6.383 1.966 -7.233 1.00 95.25 93 GLY A N 1
ATOM 719 C CA . GLY A 1 93 ? 6.894 1.994 -5.866 1.00 95.25 93 GLY A CA 1
ATOM 720 C C . GLY A 1 93 ? 5.759 1.682 -4.899 1.00 95.25 93 GLY A C 1
ATOM 721 O O . GLY A 1 93 ? 4.712 2.326 -4.969 1.00 95.25 93 GLY A O 1
ATOM 722 N N . ILE A 1 94 ? 5.952 0.706 -4.013 1.00 96.75 94 ILE A N 1
ATOM 723 C CA . ILE A 1 94 ? 4.947 0.248 -3.048 1.00 96.75 94 ILE A CA 1
ATOM 724 C C . ILE A 1 94 ? 5.518 0.342 -1.635 1.00 96.75 94 ILE A C 1
ATOM 726 O O . ILE A 1 94 ? 6.524 -0.299 -1.340 1.00 96.75 94 ILE A O 1
ATOM 730 N N . ILE A 1 95 ? 4.841 1.077 -0.750 1.00 97.06 95 ILE A N 1
ATOM 731 C CA . ILE A 1 95 ? 5.144 1.073 0.688 1.00 97.06 95 ILE A CA 1
ATOM 732 C C . ILE A 1 95 ? 4.207 0.099 1.393 1.00 97.06 95 ILE A C 1
ATOM 734 O O . ILE A 1 95 ? 2.990 0.176 1.229 1.00 97.06 95 ILE A O 1
ATOM 738 N N . LEU A 1 96 ? 4.765 -0.805 2.194 1.00 97.19 96 LEU A N 1
ATOM 739 C CA . LEU A 1 96 ? 3.996 -1.718 3.034 1.00 97.19 96 LEU A CA 1
ATOM 740 C C . LEU A 1 96 ? 3.389 -0.980 4.234 1.00 97.19 96 LEU A C 1
ATOM 742 O O . LEU A 1 96 ? 4.069 -0.205 4.906 1.00 97.19 96 LEU A O 1
ATOM 746 N N . LEU A 1 97 ? 2.115 -1.251 4.514 1.00 95.75 97 LEU A N 1
ATOM 747 C CA . LEU A 1 97 ? 1.328 -0.575 5.551 1.00 95.75 97 LEU A CA 1
ATOM 748 C C . LEU A 1 97 ? 1.011 -1.460 6.754 1.00 95.75 97 LEU A C 1
ATOM 750 O O . LEU A 1 97 ? 0.791 -0.947 7.852 1.00 95.75 97 LEU A O 1
ATOM 754 N N . GLY A 1 98 ? 0.896 -2.768 6.531 1.00 95.00 98 GLY A N 1
ATOM 755 C CA . GLY A 1 98 ? 0.379 -3.665 7.549 1.00 95.00 98 GLY A CA 1
ATOM 756 C C . GLY A 1 98 ? 0.044 -5.058 7.053 1.00 95.00 98 GLY A C 1
ATOM 757 O O . GLY A 1 98 ? 0.247 -5.399 5.885 1.00 95.00 98 GLY A O 1
ATOM 758 N N . THR A 1 99 ? -0.510 -5.843 7.968 1.00 95.38 99 THR A N 1
ATOM 759 C CA . THR A 1 99 ? -0.857 -7.244 7.760 1.00 95.38 99 THR A CA 1
ATOM 760 C C . THR A 1 99 ? -2.295 -7.503 8.188 1.00 95.38 99 THR A C 1
ATOM 762 O O . THR A 1 99 ? -2.740 -7.053 9.243 1.00 95.38 99 THR A O 1
ATOM 765 N N . VAL A 1 100 ? -3.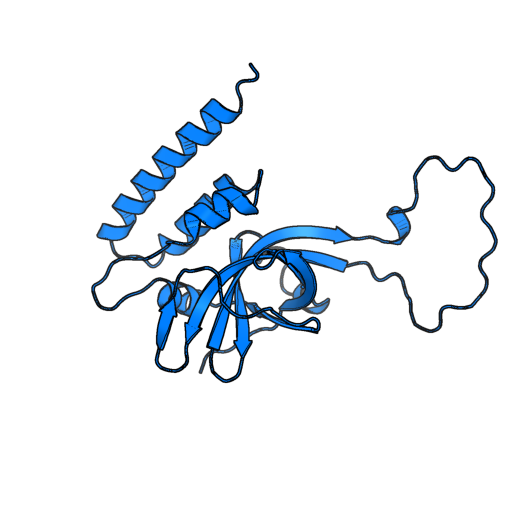019 -8.268 7.376 1.00 93.94 100 VAL A N 1
ATOM 766 C CA . VAL A 1 100 ? -4.303 -8.876 7.728 1.00 93.94 100 VAL A CA 1
ATOM 767 C C . VAL A 1 100 ? -4.071 -10.369 7.908 1.00 93.94 100 VAL A C 1
ATOM 769 O O . VAL A 1 100 ? -3.819 -11.077 6.934 1.00 93.94 100 VAL A O 1
ATOM 772 N N . PHE A 1 101 ? -4.141 -10.853 9.142 1.00 92.69 101 PHE A N 1
ATOM 773 C CA . PHE A 1 101 ? -3.933 -12.262 9.460 1.00 92.69 101 PHE A CA 1
ATOM 774 C C . PHE A 1 101 ? -5.194 -13.092 9.221 1.00 92.69 101 PHE A C 1
ATOM 776 O O . PHE A 1 101 ? -6.329 -12.609 9.322 1.00 92.69 101 PHE A O 1
ATOM 783 N N . HIS A 1 102 ? -4.993 -14.379 8.958 1.00 87.00 102 HIS A N 1
ATOM 784 C CA . HIS A 1 102 ? -6.055 -15.369 8.993 1.00 87.00 102 HIS A CA 1
ATOM 785 C C . HIS A 1 102 ? -6.731 -15.343 10.375 1.00 87.00 102 HIS A C 1
ATOM 787 O O . HIS A 1 102 ? -6.069 -15.408 11.407 1.00 87.00 102 HIS A O 1
ATOM 793 N N . GLY A 1 103 ? -8.055 -15.174 10.404 1.00 80.56 103 GLY A N 1
ATOM 794 C CA . GLY A 1 103 ? -8.817 -14.915 11.635 1.00 80.56 103 GLY A CA 1
ATOM 795 C C . GLY A 1 103 ? -9.254 -13.457 11.826 1.00 80.56 103 GLY A C 1
ATOM 796 O O . GLY A 1 103 ? -10.032 -13.180 12.733 1.00 80.56 103 GLY A O 1
ATOM 797 N N . GLY A 1 104 ? -8.831 -12.538 10.948 1.00 82.75 104 GLY A N 1
ATOM 798 C CA . GLY A 1 104 ? -9.356 -11.168 10.886 1.00 82.75 104 GLY A CA 1
ATOM 799 C C . GLY A 1 104 ? -8.622 -10.151 11.761 1.00 82.75 104 GLY A C 1
ATOM 800 O O . GLY A 1 104 ? -9.031 -8.993 11.811 1.00 82.75 104 GLY A O 1
ATOM 801 N N . THR A 1 105 ? -7.534 -10.548 12.426 1.00 89.19 105 THR A N 1
ATOM 802 C CA . THR A 1 105 ? -6.646 -9.608 13.120 1.00 89.19 105 THR A CA 1
ATOM 803 C C . THR A 1 105 ? -5.945 -8.717 12.100 1.00 89.19 105 THR A C 1
ATOM 805 O O . THR A 1 105 ? -5.348 -9.212 11.144 1.00 89.19 105 THR A O 1
ATOM 808 N N . ILE A 1 106 ? -5.999 -7.404 12.320 1.00 91.06 106 ILE A N 1
ATOM 809 C CA . ILE A 1 106 ? -5.370 -6.402 11.459 1.00 91.06 106 ILE A CA 1
ATOM 810 C C . ILE A 1 106 ? -4.297 -5.661 12.253 1.00 91.06 106 ILE A C 1
ATOM 812 O O . ILE A 1 106 ? -4.570 -5.114 13.325 1.00 91.06 106 ILE A O 1
ATOM 816 N N . GLU A 1 107 ? -3.092 -5.599 11.695 1.00 91.50 107 GLU A N 1
ATOM 817 C CA . GLU A 1 107 ? -1.969 -4.840 12.234 1.00 91.50 107 GLU A CA 1
ATOM 818 C C . GLU A 1 107 ? -1.522 -3.764 11.246 1.00 91.50 107 GLU A C 1
ATOM 820 O O . GLU A 1 107 ? -1.226 -4.049 10.090 1.00 91.50 107 GLU A O 1
ATOM 825 N N . HIS A 1 108 ? -1.445 -2.514 11.708 1.00 90.50 108 HIS A N 1
ATOM 826 C CA . HIS A 1 108 ? -0.927 -1.366 10.943 1.00 90.50 108 HIS A CA 1
ATOM 827 C C . HIS A 1 108 ? 0.521 -1.067 11.336 1.00 90.50 108 HIS A C 1
ATOM 829 O O . HIS A 1 108 ? 0.864 0.046 11.735 1.00 90.50 108 HIS A O 1
ATOM 835 N N . SER A 1 109 ? 1.344 -2.107 11.337 1.00 87.12 109 SER A N 1
ATOM 836 C CA . SER A 1 109 ? 2.763 -2.068 11.678 1.00 87.12 109 SER A CA 1
ATOM 837 C C . SER A 1 109 ? 3.592 -2.522 10.478 1.00 87.12 109 SER A C 1
ATOM 839 O O . SER A 1 109 ? 3.066 -3.011 9.480 1.00 87.12 109 SER A O 1
ATOM 841 N N . ILE A 1 110 ? 4.911 -2.357 10.569 1.00 88.94 110 ILE A N 1
ATOM 842 C CA . ILE A 1 110 ? 5.825 -2.903 9.566 1.00 88.94 110 ILE A CA 1
ATOM 843 C C . ILE A 1 110 ? 5.632 -4.427 9.507 1.00 88.94 110 ILE A C 1
ATOM 845 O O . ILE A 1 110 ? 5.839 -5.085 10.531 1.00 88.94 110 ILE A O 1
ATOM 849 N N . PRO A 1 111 ? 5.284 -5.006 8.343 1.00 93.56 111 PRO A N 1
ATOM 850 C CA . PRO A 1 111 ? 5.064 -6.442 8.259 1.00 93.56 111 PRO A CA 1
ATOM 851 C C . PRO A 1 111 ? 6.330 -7.240 8.578 1.00 93.56 111 PRO A C 1
ATOM 853 O O . PRO A 1 111 ? 7.420 -6.905 8.118 1.00 93.56 111 PRO A O 1
ATOM 856 N N . GLY A 1 112 ? 6.197 -8.335 9.330 1.00 92.81 112 GLY A N 1
ATOM 857 C CA . GLY A 1 112 ? 7.329 -9.207 9.675 1.00 92.81 112 GLY A CA 1
ATOM 858 C C . GLY A 1 112 ? 7.847 -10.059 8.507 1.00 92.81 112 GLY A C 1
ATOM 859 O O . GLY A 1 112 ? 8.935 -10.628 8.589 1.00 92.81 112 GLY A O 1
ATOM 860 N N . ARG A 1 113 ? 7.083 -10.148 7.413 1.00 94.31 113 ARG A N 1
ATOM 861 C CA . ARG A 1 113 ? 7.397 -10.955 6.229 1.00 94.31 113 ARG A CA 1
ATOM 862 C C . ARG A 1 113 ? 8.089 -10.128 5.143 1.00 94.31 113 ARG A C 1
ATOM 864 O O . ARG A 1 113 ? 7.641 -9.038 4.805 1.00 94.31 113 ARG A O 1
ATOM 871 N N . ILE A 1 114 ? 9.113 -10.719 4.526 1.00 95.31 114 ILE A N 1
ATOM 872 C CA . ILE A 1 114 ? 9.701 -10.240 3.266 1.00 95.31 114 ILE A CA 1
ATOM 873 C C . ILE A 1 114 ? 8.857 -10.733 2.088 1.00 95.31 114 ILE A C 1
ATOM 875 O O . ILE A 1 114 ? 8.476 -11.907 2.041 1.00 95.31 114 ILE A O 1
ATOM 879 N N . ILE A 1 115 ? 8.602 -9.857 1.117 1.00 97.38 115 ILE A N 1
ATOM 880 C CA . ILE A 1 115 ? 7.839 -10.205 -0.083 1.00 97.38 115 ILE A CA 1
ATOM 881 C C . ILE A 1 115 ? 8.781 -10.765 -1.162 1.00 97.38 115 ILE A C 1
ATOM 883 O O . ILE A 1 115 ? 9.716 -10.071 -1.567 1.00 97.38 115 ILE A O 1
ATOM 887 N N . PRO A 1 116 ? 8.575 -12.006 -1.643 1.00 96.44 116 PRO A N 1
ATOM 888 C CA . PRO A 1 116 ? 9.449 -12.597 -2.648 1.00 96.44 116 PRO A CA 1
ATOM 889 C C . PRO A 1 116 ? 9.228 -11.979 -4.035 1.00 96.44 116 PRO A C 1
ATOM 891 O O . PRO A 1 116 ? 8.122 -11.565 -4.391 1.00 96.44 116 PRO A O 1
ATOM 894 N N . ALA A 1 117 ? 10.279 -11.980 -4.857 1.00 94.75 117 ALA A N 1
ATOM 895 C CA . ALA A 1 117 ? 10.158 -11.642 -6.272 1.00 94.75 117 ALA A CA 1
ATOM 896 C C . ALA A 1 117 ? 9.175 -12.594 -6.978 1.00 94.75 117 ALA A C 1
ATOM 898 O O . ALA A 1 117 ? 9.107 -13.786 -6.678 1.00 94.75 117 ALA A O 1
ATOM 899 N N . GLY A 1 118 ? 8.403 -12.057 -7.919 1.00 93.81 118 GLY A N 1
ATOM 900 C CA . GLY A 1 118 ? 7.339 -12.763 -8.628 1.00 93.81 118 GLY A CA 1
ATOM 901 C C . GLY A 1 118 ? 5.990 -12.782 -7.903 1.00 93.81 118 GLY A C 1
ATOM 902 O O . GLY A 1 118 ? 4.992 -13.124 -8.545 1.00 93.81 118 GLY A O 1
ATOM 903 N N . GLN A 1 119 ? 5.931 -12.378 -6.624 1.00 97.44 119 GLN A N 1
ATOM 904 C CA . GLN A 1 119 ? 4.675 -12.269 -5.878 1.00 97.44 119 GLN A CA 1
ATOM 905 C C . GLN A 1 119 ? 3.695 -11.346 -6.611 1.00 97.44 119 GLN A C 1
ATOM 907 O O . GLN A 1 119 ? 4.048 -10.229 -7.002 1.00 97.44 119 GLN A O 1
ATOM 912 N N . SER A 1 120 ? 2.460 -11.822 -6.775 1.00 95.25 120 SER A N 1
ATOM 913 C CA . SER A 1 120 ? 1.371 -11.042 -7.358 1.00 95.25 120 SER A CA 1
ATOM 914 C C . SER A 1 120 ? 0.968 -9.896 -6.434 1.00 95.25 120 SER A C 1
ATOM 916 O O . SER A 1 120 ? 0.830 -10.079 -5.222 1.00 95.25 120 SER A O 1
ATOM 918 N N . VAL A 1 121 ? 0.750 -8.733 -7.040 1.00 95.44 121 VAL A N 1
ATOM 919 C CA . VAL A 1 121 ? 0.202 -7.536 -6.405 1.00 95.44 121 VAL A CA 1
ATOM 920 C C . VAL A 1 121 ? -1.211 -7.331 -6.933 1.00 95.44 121 VAL A C 1
ATOM 922 O O . VAL A 1 121 ? -1.433 -7.225 -8.142 1.00 95.44 121 VAL A O 1
ATOM 925 N N . GLU A 1 122 ? -2.168 -7.287 -6.019 1.00 93.56 122 GLU A N 1
ATOM 926 C CA . GLU A 1 122 ? -3.594 -7.266 -6.321 1.00 93.56 122 GLU A CA 1
ATOM 927 C C . GLU A 1 122 ? -4.217 -5.935 -5.900 1.00 93.56 122 GLU A C 1
ATOM 929 O O . GLU A 1 122 ? -3.942 -5.442 -4.807 1.00 93.56 122 GLU A O 1
ATOM 934 N N . LYS A 1 123 ? -5.064 -5.350 -6.755 1.00 91.88 123 LYS A N 1
ATOM 935 C CA . LYS A 1 123 ? -5.823 -4.133 -6.424 1.00 91.88 123 LYS A CA 1
ATOM 936 C C . LYS A 1 123 ? -6.816 -4.445 -5.300 1.00 91.88 123 LYS A C 1
ATOM 938 O O . LYS A 1 123 ? -7.582 -5.403 -5.415 1.00 91.88 123 LYS A O 1
ATOM 943 N N . MET A 1 124 ? -6.810 -3.637 -4.238 1.00 91.56 124 MET A N 1
ATOM 944 C CA . MET A 1 124 ? -7.837 -3.697 -3.193 1.00 91.56 124 MET A CA 1
ATOM 945 C C . MET A 1 124 ? -9.081 -2.919 -3.625 1.00 91.56 124 MET A C 1
ATOM 947 O O . MET A 1 124 ? -8.972 -1.855 -4.238 1.00 91.56 124 MET A O 1
ATOM 951 N N . THR A 1 125 ? -10.261 -3.449 -3.306 1.00 88.06 125 THR A N 1
ATOM 952 C CA . THR A 1 125 ? -11.536 -2.746 -3.514 1.00 88.06 125 THR A CA 1
ATOM 953 C C . THR A 1 125 ? -11.771 -1.700 -2.419 1.00 88.06 125 THR A C 1
ATOM 955 O O . THR A 1 125 ? -11.132 -1.754 -1.369 1.00 88.06 125 THR A O 1
ATOM 958 N N . ALA A 1 126 ? -12.706 -0.766 -2.627 1.00 83.69 126 ALA A N 1
ATOM 959 C CA . ALA A 1 126 ? -13.091 0.201 -1.592 1.00 83.69 126 ALA A CA 1
ATOM 960 C C . ALA A 1 126 ? -13.559 -0.495 -0.298 1.00 83.69 126 ALA A C 1
ATOM 962 O O . ALA A 1 126 ? -13.153 -0.097 0.791 1.00 83.69 126 ALA A O 1
ATOM 963 N N . ASP A 1 127 ? -14.308 -1.597 -0.419 1.00 84.25 127 ASP A N 1
ATOM 964 C CA . ASP A 1 127 ? -14.741 -2.414 0.720 1.00 84.25 127 ASP A CA 1
ATOM 965 C C . ASP A 1 127 ? -13.555 -3.058 1.454 1.00 84.25 127 ASP A C 1
ATOM 967 O O . ASP A 1 127 ? -13.522 -3.078 2.685 1.00 84.25 127 ASP A O 1
ATOM 971 N N . ASP A 1 128 ? -12.553 -3.558 0.720 1.00 88.25 128 ASP A N 1
ATOM 972 C CA . ASP A 1 128 ? -11.343 -4.141 1.317 1.00 88.25 128 ASP A CA 1
ATOM 973 C C . ASP A 1 128 ? -10.521 -3.078 2.057 1.00 88.25 128 ASP A C 1
ATOM 975 O O . ASP A 1 128 ? -9.998 -3.331 3.145 1.00 88.25 128 ASP A O 1
ATOM 979 N N . VAL A 1 129 ? -10.414 -1.878 1.476 1.00 89.31 129 VAL A N 1
ATOM 980 C CA . VAL A 1 129 ? -9.749 -0.731 2.102 1.00 89.31 129 VAL A CA 1
ATOM 981 C C . VAL A 1 129 ? -10.505 -0.316 3.358 1.00 89.31 129 VAL A C 1
ATOM 983 O O . VAL A 1 129 ? -9.887 -0.177 4.412 1.00 89.31 129 VAL A O 1
ATOM 986 N N . ALA A 1 130 ? -11.829 -0.182 3.297 1.00 84.62 130 ALA A N 1
ATOM 987 C CA . ALA A 1 130 ? -12.645 0.138 4.462 1.00 84.62 130 ALA A CA 1
ATOM 988 C C . ALA A 1 130 ? -12.483 -0.924 5.561 1.00 84.62 130 ALA A C 1
ATOM 990 O O . ALA A 1 130 ? -12.254 -0.575 6.720 1.00 84.62 130 ALA A O 1
ATOM 991 N N . ALA A 1 131 ? -12.505 -2.213 5.210 1.00 85.94 131 ALA A N 1
ATOM 992 C CA . ALA A 1 131 ? -12.307 -3.312 6.152 1.00 85.94 131 ALA A CA 1
ATOM 993 C C . ALA A 1 131 ? -10.916 -3.288 6.805 1.00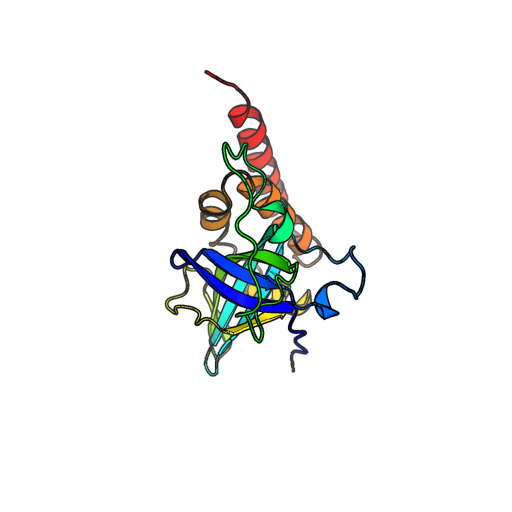 85.94 131 ALA A C 1
ATOM 995 O O . ALA A 1 131 ? -10.804 -3.550 7.999 1.00 85.94 131 ALA A O 1
ATOM 996 N N . PHE A 1 132 ? -9.867 -2.928 6.059 1.00 90.00 132 PHE A N 1
ATOM 997 C CA . PHE A 1 132 ? -8.512 -2.788 6.601 1.00 90.00 132 PHE A CA 1
ATOM 998 C C . PHE A 1 132 ? -8.395 -1.663 7.643 1.00 90.00 132 PHE A C 1
ATOM 1000 O O . PHE A 1 132 ? -7.581 -1.756 8.562 1.00 90.00 132 PHE A O 1
ATOM 1007 N N . HIS A 1 133 ? -9.204 -0.610 7.526 1.00 86.94 133 HIS A N 1
ATOM 1008 C CA . HIS A 1 133 ? -9.187 0.535 8.443 1.00 86.94 133 HIS A CA 1
ATOM 1009 C C . HIS A 1 133 ? -10.227 0.443 9.567 1.00 86.94 133 HIS A C 1
ATOM 1011 O O . HIS A 1 133 ? -10.079 1.121 10.586 1.00 86.94 133 HIS A O 1
ATOM 1017 N N . SER A 1 134 ? -11.249 -0.401 9.407 1.00 75.69 134 SER A N 1
ATOM 1018 C CA . SER A 1 134 ? -12.375 -0.533 10.334 1.00 75.69 134 SER A CA 1
ATOM 1019 C C . SER A 1 134 ? -12.063 -1.473 11.499 1.00 75.69 134 SER A C 1
ATOM 1021 O O . SER A 1 134 ? -11.686 -2.627 11.309 1.00 75.69 134 SER A O 1
ATOM 1023 N N . LEU A 1 135 ? -12.289 -1.004 12.729 1.00 55.62 135 LEU A N 1
ATOM 1024 C CA . LEU A 1 135 ? -12.251 -1.829 13.941 1.00 55.62 135 LEU A CA 1
ATOM 1025 C C . LEU A 1 135 ? -13.647 -2.048 14.523 1.00 55.62 135 LEU A C 1
ATOM 1027 O O . LEU A 1 135 ? -14.499 -1.159 14.431 1.00 55.62 135 LEU A O 1
ATOM 1031 N N . PRO A 1 136 ? -13.853 -3.153 15.260 1.00 46.16 136 PRO A N 1
ATOM 1032 C CA . PRO A 1 136 ? -14.940 -3.233 16.227 1.00 46.16 136 PRO A CA 1
ATOM 1033 C C . PRO A 1 136 ? -14.802 -2.067 17.224 1.00 46.16 136 PRO A C 1
ATOM 1035 O O . PRO A 1 136 ? -13.819 -1.997 17.961 1.00 46.16 136 PRO A O 1
ATOM 1038 N N . GLY A 1 137 ? -15.750 -1.124 17.214 1.00 53.22 137 GLY A N 1
ATOM 1039 C CA . GLY A 1 137 ? -15.728 0.076 18.069 1.00 53.22 137 GLY A CA 1
ATOM 1040 C C . GLY A 1 137 ? -15.571 1.421 17.346 1.00 53.22 137 GLY A C 1
ATOM 1041 O O . GLY A 1 137 ? -15.552 2.446 18.020 1.00 53.22 137 GLY A O 1
ATOM 1042 N N . GLY A 1 138 ? -15.496 1.437 16.008 1.00 56.50 138 GLY A N 1
ATOM 1043 C CA . GLY A 1 138 ? -15.876 2.612 15.207 1.00 56.50 138 GLY A CA 1
ATOM 1044 C C . GLY A 1 138 ? -14.839 3.723 15.014 1.00 56.50 138 GLY A C 1
ATOM 1045 O O . GLY A 1 138 ? -15.236 4.816 14.640 1.00 56.50 138 GLY A O 1
ATOM 1046 N N . LYS A 1 139 ? -13.540 3.480 15.247 1.00 65.44 139 LYS A N 1
ATOM 1047 C CA . LYS A 1 139 ? -12.477 4.452 14.916 1.00 65.44 139 LYS A CA 1
ATOM 1048 C C . LYS A 1 139 ? -11.523 3.898 13.871 1.00 65.44 139 LYS A C 1
ATOM 1050 O O . LYS A 1 139 ? -11.001 2.797 14.064 1.00 65.44 139 LYS A O 1
ATOM 1055 N N . ALA A 1 140 ? -11.238 4.676 12.831 1.00 70.06 140 ALA A N 1
ATOM 1056 C CA . ALA A 1 140 ? -10.212 4.336 11.851 1.00 70.06 140 ALA A CA 1
ATOM 1057 C C . ALA A 1 140 ? -8.810 4.313 12.495 1.00 70.06 140 ALA A C 1
ATOM 1059 O O . ALA A 1 140 ? -8.387 5.280 13.135 1.00 70.06 140 ALA A O 1
ATOM 1060 N N . LYS A 1 141 ? -8.050 3.223 12.313 1.00 77.31 141 LYS A N 1
ATOM 1061 C CA . LYS A 1 141 ? -6.604 3.209 12.615 1.00 77.31 141 LYS A CA 1
ATOM 1062 C C . LYS A 1 141 ? -5.811 3.476 11.342 1.00 77.31 141 LYS A C 1
ATOM 1064 O O . LYS A 1 141 ? -6.144 2.958 10.287 1.00 77.31 141 LYS A O 1
ATOM 1069 N N . MET A 1 142 ? -4.760 4.285 11.449 1.00 83.50 142 MET A N 1
ATOM 1070 C CA . MET A 1 142 ? -3.798 4.523 10.365 1.00 83.50 142 MET A CA 1
ATOM 1071 C C . MET A 1 142 ? -2.400 4.743 10.961 1.00 83.50 142 MET A C 1
ATOM 1073 O O . MET A 1 142 ? -1.755 5.770 10.753 1.00 83.50 142 MET A O 1
ATOM 1077 N N . HIS A 1 143 ? -1.923 3.801 11.780 1.00 85.00 143 HIS A N 1
ATOM 1078 C CA . HIS A 1 143 ? -0.614 3.944 12.439 1.00 85.00 143 HIS A CA 1
ATOM 1079 C C . HIS A 1 143 ? 0.552 4.050 11.436 1.00 85.00 143 HIS A C 1
ATOM 1081 O O . HIS A 1 143 ? 1.604 4.591 11.770 1.00 85.00 143 HIS A O 1
ATOM 1087 N N . TYR A 1 144 ? 0.335 3.612 10.193 1.00 88.19 144 TYR A N 1
ATOM 1088 C CA . TYR A 1 144 ? 1.295 3.666 9.096 1.00 88.19 144 TYR A CA 1
ATOM 1089 C C . TYR A 1 144 ? 1.516 5.077 8.506 1.00 88.19 144 TYR A C 1
ATOM 1091 O O . TYR A 1 144 ? 2.434 5.253 7.705 1.00 88.19 144 TYR A O 1
ATOM 1099 N N . LEU A 1 145 ? 0.722 6.103 8.860 1.00 86.56 145 LEU A N 1
ATOM 1100 C CA . LEU A 1 145 ? 0.849 7.446 8.254 1.00 86.56 145 LEU A CA 1
ATOM 1101 C C . LEU A 1 145 ? 2.229 8.082 8.476 1.00 86.56 145 LEU A C 1
ATOM 1103 O O . LEU A 1 145 ? 2.740 8.781 7.601 1.00 86.56 145 LEU A O 1
ATOM 1107 N N . SER A 1 146 ? 2.854 7.834 9.628 1.00 84.44 146 SER A N 1
ATOM 1108 C CA . SER A 1 146 ? 4.216 8.299 9.913 1.00 84.44 146 SER A CA 1
ATOM 1109 C C . SER A 1 146 ? 5.239 7.649 8.980 1.00 84.44 146 SER A C 1
ATOM 1111 O O . SER A 1 146 ? 6.132 8.332 8.478 1.00 84.44 146 SER A O 1
ATOM 1113 N N . SER A 1 147 ? 5.070 6.359 8.684 1.00 86.50 147 SER A N 1
ATOM 1114 C CA . SER A 1 147 ? 5.877 5.640 7.702 1.00 86.50 147 SER A CA 1
ATOM 1115 C C . SER A 1 147 ? 5.675 6.220 6.302 1.00 86.50 147 SER A C 1
ATOM 1117 O O . SER A 1 147 ? 6.657 6.489 5.620 1.00 86.50 147 SER A O 1
ATOM 1119 N N . LEU A 1 148 ? 4.447 6.531 5.882 1.00 90.25 148 LEU A N 1
ATOM 1120 C CA . LEU A 1 148 ? 4.230 7.161 4.571 1.00 90.25 148 LEU A CA 1
ATOM 1121 C C . LEU A 1 148 ? 4.978 8.483 4.424 1.00 90.25 148 LEU A C 1
ATOM 1123 O O . LEU A 1 148 ? 5.643 8.709 3.416 1.00 90.25 148 LEU A O 1
ATOM 1127 N N . MET A 1 149 ? 4.928 9.322 5.457 1.00 86.75 149 MET A N 1
ATOM 1128 C CA . MET A 1 149 ? 5.647 10.594 5.473 1.00 86.75 149 MET A CA 1
ATOM 1129 C C . MET A 1 149 ? 7.167 10.426 5.381 1.00 86.75 149 MET A C 1
ATOM 1131 O O . MET A 1 149 ? 7.833 11.284 4.808 1.00 86.75 149 MET A O 1
ATOM 1135 N N . LEU A 1 150 ? 7.717 9.347 5.944 1.00 87.19 150 LEU A N 1
ATOM 1136 C CA . LEU A 1 150 ? 9.154 9.086 5.943 1.00 87.19 150 LEU A CA 1
ATOM 1137 C C . LEU A 1 150 ? 9.630 8.442 4.634 1.00 87.19 150 LEU A C 1
ATOM 1139 O O . LEU A 1 150 ? 10.632 8.867 4.066 1.00 87.19 150 LEU A O 1
ATOM 1143 N N . TYR A 1 151 ? 8.923 7.419 4.158 1.00 88.50 151 TYR A N 1
ATOM 1144 C CA . TYR A 1 151 ? 9.411 6.538 3.096 1.00 88.50 151 TYR A CA 1
ATOM 1145 C C . TYR A 1 151 ? 8.959 6.949 1.694 1.00 88.50 151 TYR A C 1
ATOM 1147 O O . TYR A 1 151 ? 9.650 6.633 0.732 1.00 88.50 151 TYR A O 1
ATOM 1155 N N . ALA A 1 152 ? 7.874 7.719 1.556 1.00 88.75 152 ALA A N 1
ATOM 1156 C CA . ALA A 1 152 ? 7.488 8.282 0.259 1.00 88.75 152 ALA A CA 1
ATOM 1157 C C . ALA A 1 152 ? 8.284 9.556 -0.102 1.00 88.75 152 ALA A C 1
ATOM 1159 O O . ALA A 1 152 ? 8.092 10.130 -1.176 1.00 88.75 152 ALA A O 1
ATOM 1160 N N . GLY A 1 153 ? 9.167 10.031 0.787 1.00 87.62 153 GLY A N 1
ATOM 1161 C CA . GLY A 1 153 ? 9.993 11.219 0.568 1.00 87.62 153 GLY A CA 1
ATOM 1162 C C . GLY A 1 153 ? 9.155 12.451 0.212 1.00 87.62 153 GLY A C 1
ATOM 1163 O O . GLY A 1 153 ? 8.194 12.788 0.904 1.00 87.62 153 GLY A O 1
ATOM 1164 N N . GLY A 1 154 ? 9.488 13.111 -0.903 1.00 87.50 154 GLY A N 1
ATOM 1165 C CA . GLY A 1 154 ? 8.751 14.283 -1.398 1.00 87.50 154 GLY A CA 1
ATOM 1166 C C . GLY A 1 154 ? 7.272 14.022 -1.722 1.00 87.50 154 GLY A C 1
ATOM 1167 O O . GLY A 1 154 ? 6.495 14.969 -1.806 1.00 87.50 154 GLY A O 1
ATOM 1168 N N . LEU A 1 155 ? 6.864 12.754 -1.852 1.00 90.12 155 LEU A N 1
ATOM 1169 C CA . LEU A 1 155 ? 5.481 12.351 -2.105 1.00 90.12 155 LEU A CA 1
ATOM 1170 C C . LEU A 1 155 ? 4.697 12.032 -0.819 1.00 90.12 155 LEU A C 1
ATOM 1172 O O . LEU A 1 155 ? 3.512 11.725 -0.898 1.00 90.12 155 LEU A O 1
ATOM 1176 N N . GLY A 1 156 ? 5.302 12.150 0.370 1.00 89.69 156 GLY A N 1
ATOM 1177 C CA . GLY A 1 156 ? 4.650 11.819 1.644 1.00 89.69 156 GLY A CA 1
ATOM 1178 C C . GLY A 1 156 ? 3.372 12.615 1.916 1.00 89.69 156 GLY A C 1
ATOM 1179 O O . GLY A 1 156 ? 2.315 12.029 2.135 1.00 89.69 156 GLY A O 1
ATOM 1180 N N . VAL A 1 157 ? 3.436 13.950 1.848 1.00 89.12 157 VAL A N 1
ATOM 1181 C CA . VAL A 1 157 ? 2.255 14.814 2.054 1.00 89.12 157 VAL A CA 1
ATOM 1182 C C . VAL A 1 157 ? 1.133 14.524 1.046 1.00 89.12 157 VAL A C 1
ATOM 1184 O O . VAL A 1 157 ? 0.007 14.293 1.493 1.00 89.12 157 VAL A O 1
ATOM 1187 N N . PRO A 1 158 ? 1.375 14.528 -0.284 1.00 90.38 158 PRO A N 1
ATOM 1188 C CA . PRO A 1 158 ? 0.308 14.239 -1.240 1.00 90.38 158 PRO A CA 1
ATOM 1189 C C . PRO A 1 158 ? -0.236 12.814 -1.095 1.00 90.38 158 PRO A C 1
ATOM 1191 O O . PRO A 1 158 ? -1.435 12.618 -1.272 1.00 90.38 158 PRO A O 1
ATOM 1194 N N . LEU A 1 159 ? 0.592 11.838 -0.704 1.00 91.94 159 LEU A N 1
ATOM 1195 C CA . LEU A 1 159 ? 0.142 10.466 -0.474 1.00 91.94 159 LEU A CA 1
ATOM 1196 C C . LEU A 1 159 ? -0.795 10.369 0.730 1.00 91.94 159 LEU A C 1
ATOM 1198 O O . LEU A 1 159 ? -1.848 9.748 0.637 1.00 91.94 159 LEU A O 1
ATOM 1202 N N . VAL A 1 160 ? -0.455 11.020 1.846 1.00 90.69 160 VAL A N 1
ATOM 1203 C CA . VAL A 1 160 ? -1.338 11.050 3.020 1.00 90.69 160 VAL A CA 1
ATOM 1204 C C . VAL A 1 160 ? -2.661 11.748 2.693 1.00 90.69 160 VAL A C 1
ATOM 1206 O O . VAL A 1 160 ? -3.712 11.261 3.099 1.00 90.69 160 VAL A O 1
ATOM 1209 N N . LYS A 1 161 ? -2.640 12.840 1.916 1.00 88.44 161 LYS A N 1
ATOM 1210 C CA . LYS A 1 161 ? -3.875 13.484 1.437 1.00 88.44 161 LYS A CA 1
ATOM 1211 C C . LYS A 1 161 ? -4.719 12.538 0.575 1.00 88.44 161 LYS A C 1
ATOM 1213 O O . LYS A 1 161 ? -5.928 12.479 0.759 1.00 88.44 161 LYS A O 1
ATOM 1218 N N . ALA A 1 162 ? -4.092 11.768 -0.316 1.00 90.00 162 ALA A N 1
ATOM 1219 C CA . ALA A 1 162 ? -4.791 10.782 -1.141 1.00 90.00 162 ALA A CA 1
ATOM 1220 C C . ALA A 1 162 ? -5.433 9.662 -0.302 1.00 90.00 162 ALA A C 1
ATOM 1222 O O . ALA A 1 162 ? -6.548 9.242 -0.602 1.00 90.00 162 ALA A O 1
ATOM 1223 N N . VAL A 1 163 ? -4.762 9.210 0.764 1.00 89.81 163 VAL A N 1
ATOM 1224 C CA . VAL A 1 163 ? -5.324 8.241 1.721 1.00 89.81 163 VAL A CA 1
ATOM 1225 C C . VAL A 1 163 ? -6.536 8.828 2.439 1.00 89.81 163 VAL A C 1
ATOM 1227 O O . VAL A 1 163 ? -7.584 8.193 2.472 1.00 89.81 163 VAL A O 1
ATOM 1230 N N . ILE A 1 164 ? -6.417 10.043 2.984 1.00 86.31 164 ILE A N 1
ATOM 1231 C CA . ILE A 1 164 ? -7.516 10.699 3.705 1.00 86.31 164 ILE A CA 1
ATOM 1232 C C . ILE A 1 164 ? -8.741 10.867 2.798 1.00 86.31 164 ILE A C 1
ATOM 1234 O O . ILE A 1 164 ? -9.842 10.516 3.211 1.00 86.31 164 ILE A O 1
ATOM 1238 N N . ALA A 1 165 ? -8.548 11.324 1.5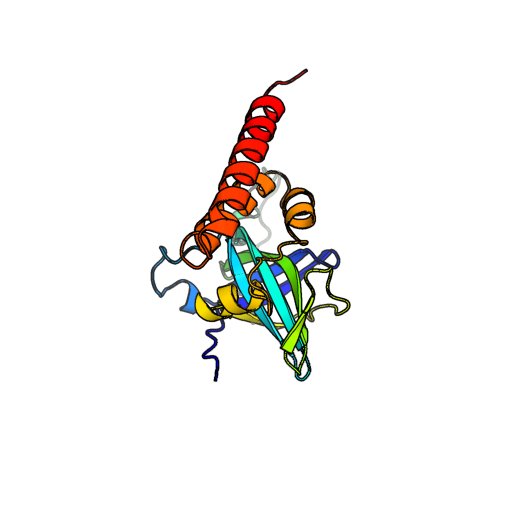57 1.00 85.31 165 ALA A N 1
ATOM 1239 C CA . ALA A 1 165 ? -9.636 11.499 0.596 1.00 85.31 165 ALA A CA 1
ATOM 1240 C C . ALA A 1 165 ? -10.388 10.186 0.303 1.00 85.31 165 ALA A C 1
ATOM 1242 O O . ALA A 1 165 ? -11.614 10.183 0.275 1.00 85.31 165 ALA A O 1
ATOM 1243 N N . GLN A 1 166 ? -9.674 9.063 0.149 1.00 84.38 166 GLN A N 1
ATOM 1244 C CA . GLN A 1 166 ? -10.299 7.747 -0.064 1.00 84.38 166 GLN A CA 1
ATOM 1245 C C . GLN A 1 166 ? -11.093 7.259 1.159 1.00 84.38 166 GLN A C 1
ATOM 1247 O O . GLN A 1 166 ? -12.107 6.572 1.016 1.00 84.38 166 GLN A O 1
ATOM 1252 N N . LEU A 1 167 ? -10.637 7.597 2.368 1.00 81.50 167 LEU A N 1
ATOM 1253 C CA . LEU A 1 167 ? -11.289 7.180 3.610 1.00 81.50 167 LEU A CA 1
ATOM 1254 C C . LEU A 1 167 ? -12.490 8.063 3.983 1.00 81.50 167 LEU A C 1
ATOM 1256 O O . LEU A 1 167 ? -13.459 7.547 4.536 1.00 81.50 167 LEU A O 1
ATOM 1260 N N . ASP A 1 168 ? -12.474 9.361 3.664 1.00 77.12 168 ASP A N 1
ATOM 1261 C CA . ASP A 1 168 ? -13.562 10.304 3.990 1.00 77.12 168 ASP A CA 1
ATOM 1262 C C . ASP A 1 168 ? -14.922 9.887 3.391 1.00 77.12 168 ASP A C 1
ATOM 1264 O O . ASP A 1 168 ? -15.982 10.084 4.002 1.00 77.12 168 ASP A O 1
ATOM 1268 N N . GLU A 1 169 ? -14.889 9.224 2.231 1.00 72.25 169 GLU A N 1
ATOM 1269 C CA . GLU A 1 169 ? -16.067 8.683 1.544 1.00 72.25 169 GLU A CA 1
ATOM 1270 C C . GLU A 1 169 ? -16.753 7.541 2.316 1.00 72.25 169 GLU A C 1
ATOM 1272 O O . GLU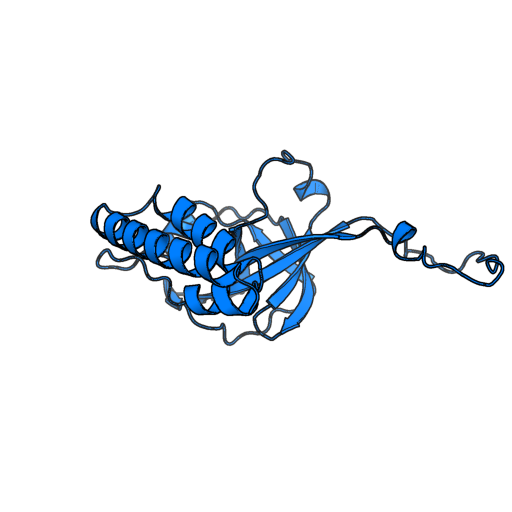 A 1 169 ? -17.965 7.364 2.197 1.00 72.25 169 GLU A O 1
ATOM 1277 N N . HIS A 1 170 ? -16.007 6.802 3.144 1.00 68.38 170 HIS A N 1
ATOM 1278 C CA . HIS A 1 170 ? -16.457 5.548 3.766 1.00 68.38 170 HIS A CA 1
ATOM 1279 C C . HIS A 1 170 ? -16.461 5.582 5.306 1.00 68.38 170 HIS A C 1
ATOM 1281 O O . HIS A 1 170 ? -16.865 4.609 5.945 1.00 68.38 170 HIS A O 1
ATOM 1287 N N . CYS A 1 171 ? -16.024 6.686 5.918 1.00 66.06 171 CYS A N 1
ATOM 1288 C CA . CYS A 1 171 ? -15.876 6.818 7.367 1.00 66.06 171 CYS A CA 1
ATOM 1289 C C . CYS A 1 171 ? -17.104 7.414 8.077 1.00 66.06 171 CYS A C 1
ATOM 1291 O O . CYS A 1 171 ? -17.905 8.154 7.503 1.00 66.06 171 CYS A O 1
ATOM 1293 N N . ALA A 1 172 ? -17.217 7.114 9.377 1.00 67.12 172 ALA A N 1
ATOM 1294 C CA . ALA A 1 172 ? -18.196 7.732 10.267 1.00 67.12 172 ALA A CA 1
ATOM 1295 C C . ALA A 1 172 ? -17.890 9.228 10.484 1.00 67.12 172 ALA A C 1
ATOM 1297 O O . ALA A 1 172 ? -16.742 9.662 10.401 1.00 67.12 172 ALA A O 1
ATOM 1298 N N . GLU A 1 173 ? -18.910 10.024 10.815 1.00 65.00 173 GLU A N 1
ATOM 1299 C CA . GLU A 1 173 ? -18.798 11.489 10.958 1.00 65.00 173 GLU A CA 1
ATOM 1300 C C . GLU A 1 173 ? -17.734 11.931 11.989 1.00 65.00 173 GLU A C 1
ATOM 1302 O O . GLU A 1 173 ? -17.104 12.978 11.848 1.00 65.00 173 GLU A O 1
ATOM 1307 N N . GLU A 1 174 ? -17.488 11.108 13.008 1.00 66.56 174 GLU A N 1
ATOM 1308 C CA . GLU A 1 174 ? -16.476 11.340 14.046 1.00 66.56 174 GLU A CA 1
ATOM 1309 C C . GLU A 1 174 ? -15.040 11.246 13.494 1.00 66.56 174 GLU A C 1
ATOM 1311 O O . GLU A 1 174 ? -14.183 12.063 13.845 1.00 66.56 174 GLU A O 1
ATOM 1316 N N . ASP A 1 175 ? -14.789 10.313 12.572 1.00 71.06 175 ASP A N 1
ATOM 1317 C CA . ASP A 1 175 ? -13.495 10.150 11.903 1.00 71.06 175 ASP A CA 1
ATOM 1318 C C . ASP A 1 175 ? -13.223 11.306 10.921 1.00 71.06 175 ASP A C 1
ATOM 1320 O O . ASP A 1 175 ? -12.083 11.760 10.791 1.00 71.06 175 ASP A O 1
ATOM 1324 N N . ARG A 1 176 ? -14.271 11.883 10.312 1.00 71.94 176 ARG A N 1
ATOM 1325 C CA . ARG A 1 176 ? -14.141 13.036 9.398 1.00 71.94 176 ARG A CA 1
ATOM 1326 C C . ARG A 1 176 ? -13.557 14.273 10.072 1.00 71.94 176 ARG A C 1
ATOM 1328 O O . ARG A 1 176 ? -12.792 15.025 9.463 1.00 71.94 176 ARG A O 1
ATOM 1335 N N . GLN A 1 177 ? -13.892 14.512 11.342 1.00 73.56 177 GLN A N 1
ATOM 1336 C CA . GLN A 1 177 ? -13.318 15.636 12.090 1.00 73.56 177 GLN A CA 1
ATOM 1337 C C . GLN A 1 177 ? -11.820 15.438 12.339 1.00 73.56 177 GLN A C 1
ATOM 1339 O O . GLN A 1 177 ? -11.039 16.378 12.175 1.00 73.56 177 GLN A O 1
ATOM 1344 N N . MET A 1 178 ? -11.406 14.216 12.684 1.00 77.06 178 MET A N 1
ATOM 1345 C CA . MET A 1 178 ? -9.994 13.864 12.834 1.00 77.06 178 MET A CA 1
ATOM 1346 C C . MET A 1 178 ? -9.237 14.041 11.511 1.00 77.06 178 MET A C 1
ATOM 1348 O O . MET A 1 178 ? -8.159 14.636 11.504 1.00 77.06 178 MET A O 1
ATOM 1352 N N . PHE A 1 179 ? -9.804 13.586 10.392 1.00 77.31 179 PHE A N 1
ATOM 1353 C CA . PHE A 1 179 ? -9.212 13.754 9.064 1.00 77.31 179 PHE A CA 1
ATOM 1354 C C . PHE A 1 179 ? -9.007 15.226 8.696 1.00 77.31 179 PHE A C 1
ATOM 1356 O O . PHE A 1 179 ? -7.894 15.607 8.335 1.00 77.31 179 PHE A O 1
ATOM 1363 N N . LYS A 1 180 ? -10.009 16.088 8.911 1.00 78.69 180 LYS A N 1
ATOM 1364 C CA . LYS A 1 180 ? -9.878 17.541 8.687 1.00 78.69 180 LYS A CA 1
ATOM 1365 C C . LYS A 1 180 ? -8.782 18.180 9.543 1.00 78.69 180 LYS A C 1
ATOM 1367 O O . LYS A 1 180 ? -8.093 19.095 9.091 1.00 78.69 180 LYS A O 1
ATOM 1372 N N . LEU A 1 181 ? -8.604 17.728 10.787 1.00 79.19 181 LEU A N 1
ATOM 1373 C CA . LEU A 1 181 ? -7.511 18.205 11.643 1.00 79.19 181 LEU A CA 1
ATOM 1374 C C . LEU A 1 181 ? -6.141 17.758 11.112 1.00 79.19 181 LEU A C 1
ATOM 1376 O O . LEU A 1 181 ? -5.204 18.562 11.084 1.00 79.19 181 LEU A O 1
ATOM 1380 N N . LEU A 1 182 ? -6.031 16.508 10.658 1.00 78.38 182 LEU A N 1
ATOM 1381 C CA . LEU A 1 182 ? -4.812 15.976 10.048 1.00 78.38 182 LEU A CA 1
ATOM 1382 C C . LEU A 1 182 ? -4.454 16.733 8.764 1.00 78.38 182 LEU A C 1
ATOM 1384 O O . LEU A 1 182 ? -3.312 17.173 8.636 1.00 78.38 182 LEU A O 1
ATOM 1388 N N . GLU A 1 183 ? -5.410 16.978 7.867 1.00 77.69 183 GLU A N 1
ATOM 1389 C CA . GLU A 1 183 ? -5.186 17.751 6.637 1.00 77.69 183 GLU A CA 1
ATOM 1390 C C . GLU A 1 183 ? -4.634 19.148 6.923 1.00 77.69 183 GLU A C 1
ATOM 1392 O O . GLU A 1 183 ? -3.597 19.525 6.373 1.00 77.69 183 GLU A O 1
ATOM 1397 N N . ARG A 1 184 ? -5.255 19.884 7.855 1.00 76.31 184 ARG A N 1
ATOM 1398 C CA . ARG A 1 184 ? -4.785 21.219 8.259 1.00 76.31 184 ARG A CA 1
ATOM 1399 C C . ARG A 1 184 ? -3.363 21.177 8.818 1.00 76.31 184 ARG A C 1
ATOM 1401 O O . ARG A 1 184 ? -2.563 22.061 8.525 1.00 76.31 184 ARG A O 1
ATOM 1408 N N . SER A 1 185 ? -3.010 20.141 9.583 1.00 75.44 185 SER A N 1
ATOM 1409 C CA . SER A 1 185 ? -1.642 19.977 10.099 1.00 75.44 185 SER A CA 1
ATOM 1410 C C . SER A 1 185 ? -0.606 19.728 8.989 1.00 75.44 185 SER A C 1
ATOM 1412 O O . SER A 1 185 ? 0.545 20.159 9.094 1.00 75.44 185 SER A O 1
ATOM 1414 N N . LEU A 1 186 ? -1.012 19.064 7.902 1.00 75.25 186 LEU A N 1
ATOM 1415 C CA . LEU A 1 186 ? -0.155 18.746 6.759 1.00 75.25 186 LEU A CA 1
ATOM 1416 C C . LEU A 1 186 ? 0.050 19.951 5.834 1.00 75.25 186 LEU A C 1
ATOM 1418 O O . LEU A 1 186 ? 1.149 20.131 5.309 1.00 75.25 186 LEU A O 1
ATOM 1422 N N . GLU A 1 187 ? -0.964 20.804 5.669 1.00 71.62 187 GLU A N 1
ATOM 1423 C CA . GLU A 1 187 ? -0.858 22.061 4.911 1.00 71.62 187 GLU A CA 1
ATOM 1424 C C . GLU A 1 187 ? 0.204 22.996 5.490 1.00 71.62 187 GLU A C 1
ATOM 1426 O O . GLU A 1 187 ? 0.983 23.604 4.751 1.00 71.62 187 GLU A O 1
ATOM 1431 N N . TRP A 1 188 ? 0.298 23.051 6.819 1.00 60.09 188 TRP A N 1
ATOM 1432 C CA . TRP A 1 188 ? 1.314 23.845 7.501 1.00 60.09 188 TRP A CA 1
ATOM 1433 C C . TRP A 1 188 ? 2.717 23.300 7.226 1.00 60.09 188 TRP A C 1
ATOM 1435 O O . TRP A 1 188 ? 3.602 24.065 6.848 1.00 60.09 188 TRP A O 1
ATOM 1445 N N . LYS A 1 189 ? 2.925 21.980 7.308 1.00 60.69 189 LYS A N 1
ATOM 1446 C CA . LYS A 1 189 ? 4.226 21.373 6.972 1.00 60.69 189 LYS A CA 1
ATOM 1447 C C . LYS A 1 189 ? 4.646 21.661 5.529 1.00 60.69 189 LYS A C 1
ATOM 1449 O O . LYS A 1 189 ? 5.789 22.042 5.307 1.00 60.69 189 LYS A O 1
ATOM 1454 N N . HIS A 1 190 ? 3.728 21.555 4.568 1.00 57.91 190 HIS A N 1
ATOM 1455 C CA . HIS A 1 190 ? 4.029 21.860 3.167 1.00 57.91 190 HIS A CA 1
ATOM 1456 C C . HIS A 1 190 ? 4.402 23.338 2.954 1.00 57.91 190 HIS A C 1
ATOM 1458 O O . HIS A 1 190 ? 5.317 23.639 2.192 1.00 57.91 190 HIS A O 1
ATOM 1464 N N . THR A 1 191 ? 3.733 24.257 3.656 1.00 59.94 191 THR A N 1
ATOM 1465 C CA . THR A 1 191 ? 3.977 25.705 3.543 1.00 59.94 191 THR A CA 1
ATOM 1466 C C . THR A 1 191 ? 5.353 26.105 4.090 1.00 59.94 191 THR A C 1
ATOM 1468 O O . THR A 1 191 ? 6.023 26.950 3.504 1.00 59.94 191 THR A O 1
ATOM 1471 N N . PHE A 1 192 ? 5.819 25.468 5.170 1.00 55.41 192 PHE A N 1
ATOM 1472 C CA . PHE A 1 192 ? 7.116 25.785 5.783 1.00 55.41 192 PHE A CA 1
ATOM 1473 C C . PHE A 1 192 ? 8.3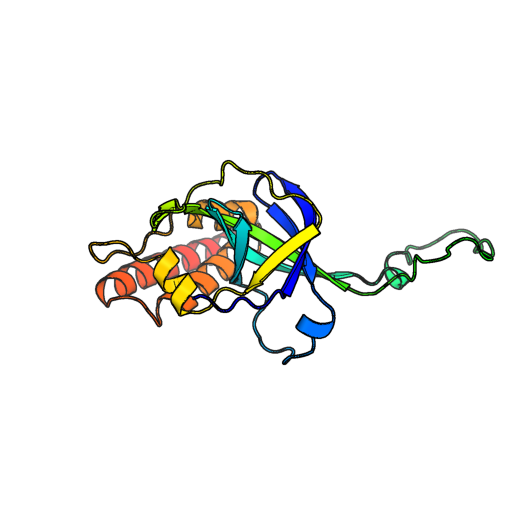00 24.985 5.217 1.00 55.41 192 PHE A C 1
ATOM 1475 O O . PHE A 1 192 ? 9.435 25.436 5.333 1.00 55.41 192 PHE A O 1
ATOM 1482 N N . SER A 1 193 ? 8.074 23.845 4.555 1.00 52.91 193 SER A N 1
ATOM 1483 C CA . SER A 1 193 ? 9.140 23.105 3.857 1.00 52.91 193 SER A CA 1
ATOM 1484 C C . SER A 1 193 ? 9.601 23.757 2.543 1.00 52.91 193 SER A C 1
ATOM 1486 O O . SER A 1 193 ? 10.587 23.304 1.970 1.00 52.91 193 SER A O 1
ATOM 1488 N N . GLN A 1 194 ? 8.922 24.808 2.064 1.00 49.50 194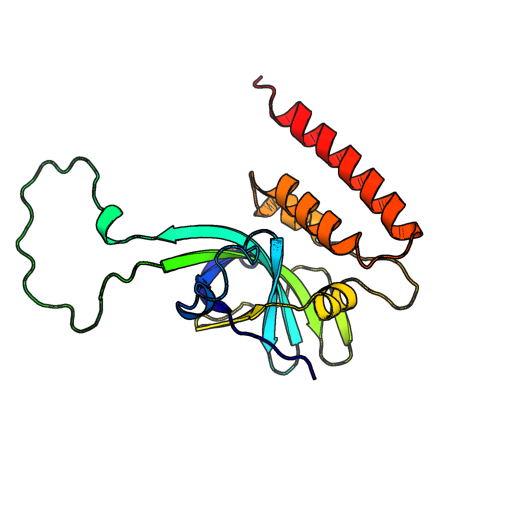 GLN A N 1
ATOM 1489 C CA . GLN A 1 194 ? 9.298 25.555 0.853 1.00 49.50 194 GLN A CA 1
ATOM 1490 C C . GLN A 1 194 ? 10.089 26.845 1.118 1.00 49.50 194 GLN A C 1
ATOM 1492 O O . GLN A 1 194 ? 10.336 27.603 0.184 1.00 49.50 194 GLN A O 1
ATOM 1497 N N . VAL A 1 195 ? 10.507 27.105 2.359 1.00 38.53 195 VAL A N 1
ATOM 1498 C CA . VAL A 1 195 ? 11.408 28.224 2.667 1.00 38.53 195 VAL A CA 1
ATOM 1499 C C . VAL A 1 195 ? 12.848 27.698 2.644 1.00 38.53 195 VAL A C 1
ATOM 1501 O O . VAL A 1 195 ? 13.210 26.931 3.539 1.00 38.53 195 VAL A O 1
ATOM 1504 N N . PRO A 1 196 ? 13.681 28.056 1.647 1.00 45.09 196 PRO A N 1
ATOM 1505 C CA . PRO A 1 196 ? 15.110 27.817 1.752 1.00 45.09 196 PRO A CA 1
ATOM 1506 C C . PRO A 1 196 ? 15.674 28.746 2.835 1.00 45.09 196 PRO A C 1
ATOM 1508 O O . PRO A 1 196 ? 15.372 29.941 2.837 1.00 45.09 196 PRO A O 1
ATOM 1511 N N . LEU A 1 197 ? 16.446 28.175 3.765 1.00 39.34 197 LEU A N 1
ATOM 1512 C CA . LEU A 1 197 ? 17.325 28.927 4.668 1.00 39.34 197 LEU A CA 1
ATOM 1513 C C . LEU A 1 197 ? 18.432 29.633 3.879 1.00 39.34 197 LEU A C 1
ATOM 1515 O O . LEU A 1 197 ? 18.935 29.019 2.909 1.00 39.34 197 LEU A O 1
#

pLDDT: mean 77.43, std 18.29, range [38.53, 97.5]